Protein AF-A0A932JU51-F1 (afdb_monomer)

Mean predicted aligned error: 14.64 Å

Sequence (358 aa):
MIGSLALSVLLAAAQAQAPSRVPALRYRGTVSAMTGFAPVMAPVGASAQAATLPAALPILSISEVPRPGESAVPAKAIPVEQTVTIAPDAAASPAANPLDRTASLLSGYQQVREGTAQPLPEAAGRYRYLMARGFLWEDLPGYMQPYLVRLRELGLDVELVDTDPAGTVETNGAALAAAIAASPKPVILIGHSKGALDFLGALRDNPGLQEKVAALLALQSPYYGTPVSDHILWRAPLEEWQRRYARLFNQAYQSAPLFLRRPLEQISRRERAEAPLTPPALRPGLRVFSVVTSRPPHASDGVVSPEQGVIPGAFYAALDGMDHVDTILGRRVAGAAGRDPASAGDFAESLVRWILRE

Solvent-accessible surface area (backbone atoms only — not comparable to full-atom values): 21218 Å² total; per-residue (Å²): 143,69,75,69,58,66,57,48,57,54,47,53,67,61,68,73,66,73,88,73,94,61,90,73,79,82,78,85,79,86,84,80,88,84,85,86,85,83,90,84,88,87,88,90,81,90,86,86,82,90,79,88,81,84,79,86,79,87,82,81,81,83,77,83,82,82,77,94,78,91,84,93,74,88,80,79,86,73,89,87,80,77,85,78,76,76,73,76,76,80,76,72,74,83,62,50,76,58,41,83,40,34,69,61,42,52,53,42,32,50,26,45,74,71,70,67,50,74,80,78,62,78,70,61,65,60,33,32,37,42,30,30,63,29,70,56,39,82,77,42,87,55,63,46,42,36,34,57,52,42,43,45,75,73,68,37,52,70,45,75,57,82,60,59,38,62,43,36,45,66,64,30,4,52,47,51,40,51,52,61,68,68,43,94,43,42,28,35,38,42,9,32,26,51,15,26,52,16,49,48,39,20,39,54,79,35,60,79,57,49,80,42,40,65,32,40,35,24,37,50,13,38,68,42,12,14,67,57,35,43,42,42,75,70,76,35,58,53,61,57,49,48,52,54,48,33,72,73,64,76,52,79,87,84,68,51,58,80,56,45,46,60,36,36,44,70,34,7,32,72,52,28,67,73,38,74,83,60,69,61,87,67,62,89,86,58,46,40,36,16,34,23,31,19,24,83,96,43,80,19,16,78,57,30,34,45,88,22,16,59,52,71,55,14,43,29,29,71,43,77,74,30,47,79,49,41,67,36,52,23,55,77,78,82,90,66,98,68,90,37,46,61,55,11,14,37,42,43,52,22,50,53,55,41,69,75,68,112

Nearest PDB structures (foldseek):
  5d8m-assembly1_A  TM=7.829E-01  e=3.832E-12  uncultured organism
  7v6d-assembly2_B  TM=4.964E-01  e=8.132E-06  Lasiodiplodia theobromae
  6fw5-assembly2_B  TM=5.273E-01  e=8.858E-05  Mycobacterium tuberculosis CDC1551
  3bdv-assembly2_B  TM=5.941E-01  e=3.941E-04  Pectobacterium atrosepticum SCRI1043
  6fvj-assembly8_H  TM=5.690E-01  e=8.564E-04  Mycobacterium tuberculosis

Radius of gyration: 24.17 Å; Cα contacts (8 Å, |Δi|>4): 538; chains: 1; bounding box: 68×58×71 Å

pLDDT: mean 71.09, std 27.66, range [22.27, 98.81]

Secondary structure (DSSP, 8-state):
--TTHHHHHHHHHHHTPPPP-S-----------------------------PPP----------PPPS------------------------------EE-HHHHHHHHHHHHTT-PPPPPGGGGGSEEEEE--TTGGGSTTTTHHHHHHHHHTT-EEEE----TT--HHHHHHHHHHHHHH-SS-EEEEEETHHHHHHHHHHHH-GGGGGGEEEEEEES--TT-BHHHHHHHHTS-HHHHHHHHHHHHT----S-HHHHHHHHHHTBHHHHHHS-SSPS-PPTT-EEEEEEEEBTTBSSSSS--HHHHPPTT-EEEEEES--TTHHHH---SSSS----HHHHHHHHHHHHHHHHH-

Foldseek 3Di:
DPLPVVLVVLVVLQVVDDDDPDPDPPDDDDDDDDDDDDDDDDDDDDDDDDDDDDDDDDDPDDDDDDDDDDDDDDDDDDDPDDPPPPPPDPDDDDQDAAAECQVVLVVLLVCLVVVNDDQFPPVQQQAAEEEEEAAQQVLPPCFLVLQVVLCVVSVHRYDDFDADNLDALQRRLVSVLVVLVPDPGQYEYEYAACRLSSVLSVCLVPVVSLVSHQEYEYEQYQQLAWSVLVCCQPPNPVVRVVVVVCVVSVDDPPPDSVSNNNNSCNRHNVNSVVPPLARRPRPPNHAYEWEAEQEPPGCHLSTHHPVRTDHRHHHYHYYYRHHSRCLRQQDDSPDGDRDDSVSNSSSSVSVSSSSVPD

Structure (mmCIF, N/CA/C/O backbone):
data_AF-A0A932JU51-F1
#
_entry.id   AF-A0A932JU51-F1
#
loop_
_atom_site.group_PDB
_atom_site.id
_atom_site.type_symbol
_atom_site.label_atom_id
_atom_site.label_alt_id
_atom_site.label_comp_id
_atom_site.label_asym_id
_atom_site.label_entity_id
_atom_site.label_seq_id
_atom_site.pdbx_PDB_ins_code
_atom_site.Cartn_x
_atom_site.Cartn_y
_atom_site.Cartn_z
_atom_site.occupancy
_atom_site.B_iso_or_equiv
_atom_site.auth_seq_id
_atom_site.auth_comp_id
_atom_site.auth_asym_id
_atom_site.auth_atom_id
_atom_site.pdbx_PDB_model_num
ATOM 1 N N . MET A 1 1 ? 28.458 15.883 -4.042 1.00 31.73 1 MET A N 1
ATOM 2 C CA . MET A 1 1 ? 28.123 16.294 -5.427 1.00 31.73 1 MET A CA 1
ATOM 3 C C . MET A 1 1 ? 27.747 15.091 -6.323 1.00 31.73 1 MET A C 1
ATOM 5 O O . MET A 1 1 ? 28.084 15.071 -7.492 1.00 31.73 1 MET A O 1
ATOM 9 N N . ILE A 1 2 ? 27.026 14.084 -5.799 1.00 30.20 2 ILE A N 1
ATOM 10 C CA . ILE A 1 2 ? 26.715 12.820 -6.518 1.00 30.20 2 ILE A CA 1
ATOM 11 C C . ILE A 1 2 ? 25.188 12.595 -6.656 1.00 30.20 2 ILE A C 1
ATOM 13 O O . ILE A 1 2 ? 24.735 11.872 -7.535 1.00 30.20 2 ILE A O 1
ATOM 17 N N . GLY A 1 3 ? 24.362 13.314 -5.882 1.00 23.28 3 GLY A N 1
ATOM 18 C CA . GLY A 1 3 ? 22.897 13.168 -5.877 1.00 23.28 3 GLY A CA 1
ATOM 19 C C . GLY A 1 3 ? 22.136 13.785 -7.060 1.00 23.28 3 GLY A C 1
ATOM 20 O O . GLY A 1 3 ? 20.920 13.659 -7.106 1.00 23.28 3 GLY A O 1
ATOM 21 N N . SER A 1 4 ? 22.809 14.447 -8.009 1.00 28.27 4 SER A N 1
ATOM 22 C CA . SER A 1 4 ? 22.136 15.157 -9.114 1.00 28.27 4 SER A CA 1
ATOM 23 C C . SER A 1 4 ? 21.975 14.319 -10.391 1.00 28.27 4 SER A C 1
ATOM 25 O O . SER A 1 4 ? 21.082 14.594 -11.189 1.00 28.27 4 SER A O 1
ATOM 27 N N . LEU A 1 5 ? 22.804 13.288 -10.602 1.00 30.88 5 LEU A N 1
ATOM 28 C CA . LEU A 1 5 ? 22.759 12.480 -11.830 1.00 30.88 5 LEU A CA 1
ATOM 29 C C . LEU A 1 5 ? 21.726 11.341 -11.777 1.00 30.88 5 LEU A C 1
ATOM 31 O O . LEU A 1 5 ? 21.104 11.046 -12.792 1.00 30.88 5 LEU A O 1
ATOM 35 N N . ALA A 1 6 ? 21.502 10.731 -10.608 1.00 35.44 6 ALA A N 1
ATOM 36 C CA . ALA A 1 6 ? 20.583 9.595 -10.455 1.00 35.44 6 ALA A CA 1
ATOM 37 C C . ALA A 1 6 ? 19.115 9.986 -10.699 1.00 35.44 6 ALA A C 1
ATOM 39 O O . ALA A 1 6 ? 18.381 9.290 -11.398 1.00 35.44 6 ALA A O 1
ATOM 40 N N . LEU A 1 7 ? 18.723 11.162 -10.202 1.00 34.78 7 LEU A N 1
ATOM 41 C CA . LEU A 1 7 ? 17.404 11.747 -10.430 1.00 34.78 7 LEU A CA 1
ATOM 42 C C . LEU A 1 7 ? 17.221 12.161 -11.903 1.00 34.78 7 LEU A C 1
ATOM 44 O O . LEU A 1 7 ? 16.138 12.018 -12.456 1.00 34.78 7 LEU A O 1
ATOM 48 N N . SER A 1 8 ? 18.299 12.576 -12.576 1.00 32.59 8 SER A N 1
ATOM 49 C CA . SER A 1 8 ? 18.262 12.994 -13.984 1.00 32.59 8 SER A CA 1
ATOM 50 C C . SER A 1 8 ? 17.987 11.837 -14.952 1.00 32.59 8 SER A C 1
ATOM 52 O O . SER A 1 8 ? 17.342 12.050 -15.970 1.00 32.59 8 SER A O 1
ATOM 54 N N . VAL A 1 9 ? 18.425 10.610 -14.646 1.00 37.34 9 VAL A N 1
ATOM 55 C CA . VAL A 1 9 ? 18.171 9.434 -15.505 1.00 37.34 9 VAL A CA 1
ATOM 56 C C . VAL A 1 9 ? 16.728 8.935 -15.366 1.00 37.34 9 VAL A C 1
ATOM 58 O O . VAL A 1 9 ? 16.099 8.614 -16.373 1.00 37.34 9 VAL A O 1
ATOM 61 N N . LEU A 1 10 ? 16.175 8.939 -14.147 1.00 37.12 10 LEU A N 1
ATOM 62 C CA . LEU A 1 10 ? 14.756 8.644 -13.904 1.00 37.12 10 LEU A CA 1
ATOM 63 C C . LEU A 1 10 ? 13.842 9.731 -14.503 1.00 37.12 10 LEU A C 1
ATOM 65 O O . LEU A 1 10 ? 12.864 9.399 -15.172 1.00 37.12 10 LEU A O 1
ATOM 69 N N . LEU A 1 11 ? 14.204 11.017 -14.377 1.00 36.88 11 LEU A N 1
ATOM 70 C CA . LEU A 1 11 ? 13.477 12.105 -15.046 1.00 36.88 11 LEU A CA 1
ATOM 71 C C . LEU A 1 11 ? 13.606 12.063 -16.574 1.00 36.88 11 LEU A C 1
ATOM 73 O O . LEU A 1 11 ? 12.631 12.356 -17.254 1.00 36.88 11 LEU A O 1
ATOM 77 N N . ALA A 1 12 ? 14.758 11.687 -17.138 1.00 35.62 12 ALA A N 1
ATOM 78 C CA . ALA A 1 12 ? 14.931 11.614 -18.592 1.00 35.62 12 ALA A CA 1
ATOM 79 C C . ALA A 1 12 ? 14.059 10.516 -19.229 1.00 35.62 12 ALA A C 1
ATOM 81 O O . ALA A 1 12 ? 13.524 10.708 -20.321 1.00 35.62 12 ALA A O 1
ATOM 82 N N . ALA A 1 13 ? 13.855 9.391 -18.533 1.00 40.75 13 ALA A N 1
ATOM 83 C CA . ALA A 1 13 ? 12.906 8.360 -18.957 1.00 40.75 13 ALA A CA 1
ATOM 84 C C . ALA A 1 13 ? 11.443 8.841 -18.858 1.00 40.75 13 ALA A C 1
ATOM 86 O O . ALA A 1 13 ? 10.629 8.496 -19.716 1.00 40.75 13 ALA A O 1
ATOM 87 N N . ALA A 1 14 ? 11.122 9.685 -17.869 1.00 39.12 14 ALA A N 1
ATOM 88 C CA . ALA A 1 14 ? 9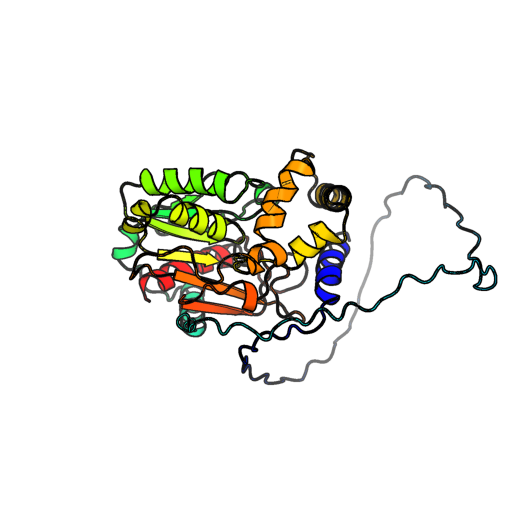.803 10.301 -17.710 1.00 39.12 14 ALA A CA 1
ATOM 89 C C . ALA A 1 14 ? 9.531 11.458 -18.701 1.00 39.12 14 ALA A C 1
ATOM 91 O O . ALA A 1 14 ? 8.389 11.661 -19.104 1.00 39.12 14 ALA A O 1
ATOM 92 N N . GLN A 1 15 ? 10.562 12.191 -19.139 1.00 38.38 15 GLN A N 1
ATOM 93 C CA . GLN A 1 15 ? 10.456 13.345 -20.050 1.00 38.38 15 GLN A CA 1
ATOM 94 C C . GLN A 1 15 ? 10.190 12.976 -21.516 1.00 38.38 15 GLN A C 1
ATOM 96 O O . GLN A 1 15 ? 9.730 13.819 -22.280 1.00 38.38 15 GLN A O 1
ATOM 101 N N . ALA A 1 16 ? 10.427 11.729 -21.928 1.00 37.66 16 ALA A N 1
ATOM 102 C CA . ALA A 1 16 ? 10.228 11.283 -23.311 1.00 37.66 16 ALA A CA 1
ATOM 103 C C . ALA A 1 16 ? 8.760 10.938 -23.670 1.00 37.66 16 ALA A C 1
ATOM 105 O O . ALA A 1 16 ? 8.516 10.264 -24.673 1.00 37.66 16 ALA A O 1
ATOM 106 N N . GLN A 1 17 ? 7.782 11.346 -22.853 1.00 45.47 17 GLN A N 1
ATOM 107 C CA . GLN A 1 17 ? 6.371 10.980 -23.012 1.00 45.47 17 GLN A CA 1
ATOM 108 C C . GLN A 1 17 ? 5.641 11.857 -24.046 1.00 45.47 17 GLN A C 1
ATOM 110 O O . GLN A 1 17 ? 5.614 13.081 -23.942 1.00 45.47 17 GLN A O 1
ATOM 115 N N . ALA A 1 18 ? 4.986 11.213 -25.016 1.00 34.06 18 ALA A N 1
ATOM 116 C CA . ALA A 1 18 ? 3.916 11.812 -25.813 1.00 34.06 18 ALA A CA 1
ATOM 117 C C . ALA A 1 18 ? 2.578 11.708 -25.047 1.00 34.06 18 ALA A C 1
ATOM 119 O O . ALA A 1 18 ? 2.391 10.747 -24.296 1.00 34.06 18 ALA A O 1
ATOM 120 N N . PRO A 1 19 ? 1.630 12.648 -25.223 1.00 31.53 19 PRO A N 1
ATOM 121 C CA . PRO A 1 19 ? 0.362 12.630 -24.495 1.00 31.53 19 PRO A CA 1
ATOM 122 C C . PRO A 1 19 ? -0.466 11.376 -24.824 1.00 31.53 19 PRO A C 1
ATOM 124 O O . PRO A 1 19 ? -0.735 11.081 -25.990 1.00 31.53 19 PRO A O 1
ATOM 127 N N . SER A 1 20 ? -0.897 10.643 -23.792 1.00 36.38 20 SER A N 1
ATOM 128 C CA . SER A 1 20 ? -1.783 9.481 -23.932 1.00 36.38 20 SER A CA 1
ATOM 129 C C . SER A 1 20 ? -3.231 9.905 -24.194 1.00 36.38 20 SER A C 1
ATOM 131 O O . SER A 1 20 ? -3.751 10.778 -23.502 1.00 36.38 20 SER A O 1
ATOM 133 N N . ARG A 1 21 ? -3.914 9.238 -25.133 1.00 28.09 21 ARG A N 1
ATOM 134 C CA . ARG A 1 21 ? -5.347 9.420 -25.449 1.00 28.09 21 ARG A CA 1
ATOM 135 C C . ARG A 1 21 ? -6.273 8.619 -24.518 1.00 28.09 21 ARG A C 1
ATOM 137 O O . ARG A 1 21 ? -7.193 7.960 -24.980 1.00 28.09 21 ARG A O 1
ATOM 144 N N . VAL A 1 22 ? -6.026 8.664 -23.213 1.00 31.72 22 VAL A N 1
ATOM 145 C CA . VAL A 1 22 ? -6.985 8.183 -22.201 1.00 31.72 22 VAL A CA 1
ATOM 146 C C . VAL A 1 22 ? -7.896 9.366 -21.853 1.00 31.72 22 VAL A C 1
ATOM 148 O O . VAL A 1 22 ? -7.388 10.492 -21.815 1.00 31.72 22 VAL A O 1
ATOM 151 N N . PRO A 1 23 ? -9.214 9.193 -21.631 1.00 28.36 23 PRO A N 1
ATOM 152 C CA . PRO A 1 23 ? -10.067 10.295 -21.199 1.00 28.36 23 PRO A CA 1
ATOM 153 C C . PRO A 1 23 ? -9.484 10.941 -19.940 1.00 28.36 23 PRO A C 1
ATOM 155 O O . PRO A 1 23 ? -9.400 10.327 -18.880 1.00 28.36 23 PRO A O 1
ATOM 158 N N . ALA A 1 24 ? -9.035 12.185 -20.092 1.00 30.02 24 ALA A N 1
ATOM 159 C CA . ALA A 1 24 ? -8.435 12.955 -19.021 1.00 30.02 24 ALA A CA 1
ATOM 160 C C . ALA A 1 24 ? -9.451 13.136 -17.886 1.00 30.02 24 ALA A C 1
ATOM 162 O O . ALA A 1 24 ? -10.503 13.754 -18.085 1.00 30.02 24 ALA A O 1
ATOM 163 N N . LEU A 1 25 ? -9.110 12.669 -16.683 1.00 35.72 25 LEU A N 1
ATOM 164 C CA . LEU A 1 25 ? -9.677 13.238 -15.466 1.00 35.72 25 LEU A CA 1
ATOM 165 C C . LEU A 1 25 ? -9.296 14.723 -15.473 1.00 35.72 25 LEU A C 1
ATOM 167 O O . LEU A 1 25 ? -8.130 15.088 -15.334 1.00 35.72 25 LEU A O 1
ATOM 171 N N . ARG A 1 26 ? -10.275 15.594 -15.739 1.00 28.44 26 ARG A N 1
ATOM 172 C CA . ARG A 1 26 ? -10.060 17.044 -15.764 1.00 28.44 26 ARG A CA 1
ATOM 173 C C . ARG A 1 26 ? -9.777 17.530 -14.346 1.00 28.44 26 ARG A C 1
ATOM 175 O O . ARG A 1 26 ? -10.693 17.868 -13.602 1.00 28.44 26 ARG A O 1
ATOM 182 N N . TYR A 1 27 ? -8.498 17.595 -14.007 1.00 30.91 27 TYR A N 1
ATOM 183 C CA . TYR A 1 27 ? -7.992 18.244 -12.808 1.00 30.91 27 TYR A CA 1
ATOM 184 C C . TYR A 1 27 ? -8.251 19.760 -12.901 1.00 30.91 27 TYR A C 1
ATOM 186 O O . TYR A 1 27 ? -7.751 20.435 -13.803 1.00 30.91 27 TYR A O 1
ATOM 194 N N . ARG A 1 28 ? -9.075 20.309 -11.999 1.00 27.61 28 ARG A N 1
ATOM 195 C CA . ARG A 1 28 ? -9.272 21.761 -11.830 1.00 27.61 28 ARG A CA 1
ATOM 196 C C . ARG A 1 28 ? -8.534 22.221 -10.572 1.00 27.61 28 ARG A C 1
ATOM 198 O O . ARG A 1 28 ? -9.144 22.373 -9.521 1.00 27.61 28 ARG A O 1
ATOM 205 N N . GLY A 1 29 ? -7.232 22.461 -10.695 1.00 26.56 29 GLY A N 1
ATOM 206 C CA . GLY A 1 29 ? -6.461 23.213 -9.705 1.00 26.56 29 GLY A CA 1
ATOM 207 C C . GLY A 1 29 ? -6.363 24.682 -10.119 1.00 26.56 29 GLY A C 1
ATOM 208 O O . GLY A 1 29 ? -5.835 24.994 -11.184 1.00 26.56 29 GLY A O 1
ATOM 209 N N . THR A 1 30 ? -6.888 25.597 -9.306 1.00 24.83 30 THR A N 1
ATOM 210 C CA . THR A 1 30 ? -6.671 27.043 -9.459 1.00 24.83 30 THR A CA 1
ATOM 211 C C . THR A 1 30 ? -5.295 27.415 -8.913 1.00 24.83 30 THR A C 1
ATOM 213 O O . THR A 1 30 ? -5.068 27.329 -7.708 1.00 24.83 30 THR A O 1
ATOM 216 N N . VAL A 1 31 ? -4.384 27.853 -9.782 1.00 24.70 31 VAL A N 1
ATOM 217 C CA . VAL A 1 31 ? -3.094 28.430 -9.377 1.00 24.70 31 VAL A CA 1
ATOM 218 C C . VAL A 1 31 ? -3.297 29.922 -9.123 1.00 24.70 31 VAL A C 1
ATOM 220 O O . VAL A 1 31 ? -3.570 30.677 -10.053 1.00 24.70 31 VAL A O 1
ATOM 223 N N . SER A 1 32 ? -3.166 30.348 -7.867 1.00 25.12 32 SER A N 1
ATOM 224 C CA . SER A 1 32 ? -3.077 31.766 -7.512 1.00 25.12 32 SER A CA 1
ATOM 225 C C . SER A 1 32 ? -1.599 32.153 -7.452 1.00 25.12 32 SER A C 1
ATOM 227 O O . SER A 1 32 ? -0.843 31.615 -6.643 1.00 25.12 32 SER A O 1
ATOM 229 N N . ALA A 1 33 ? -1.164 33.035 -8.351 1.00 23.84 33 ALA A N 1
ATOM 230 C CA . ALA A 1 33 ? 0.206 33.527 -8.394 1.00 23.84 33 ALA A CA 1
ATOM 231 C C . ALA A 1 33 ? 0.413 34.601 -7.314 1.00 23.84 33 ALA A C 1
ATOM 233 O O . ALA A 1 33 ? -0.192 35.668 -7.387 1.00 23.84 33 ALA A O 1
ATOM 234 N N . MET A 1 34 ? 1.295 34.354 -6.341 1.00 24.05 34 MET A N 1
ATOM 235 C CA . MET A 1 34 ? 1.889 35.428 -5.539 1.00 24.05 34 MET A CA 1
ATOM 236 C C . MET A 1 34 ? 3.306 35.701 -6.034 1.00 24.05 34 MET A C 1
ATOM 238 O O . MET A 1 34 ? 4.215 34.883 -5.911 1.00 24.05 34 MET A O 1
ATOM 242 N N . THR A 1 35 ? 3.462 36.878 -6.626 1.00 25.25 35 THR A N 1
ATOM 243 C CA . THR A 1 35 ? 4.726 37.493 -7.016 1.00 25.25 35 THR A CA 1
ATOM 244 C C . THR A 1 35 ? 5.399 38.161 -5.823 1.00 25.25 35 THR A C 1
ATOM 246 O O . THR A 1 35 ? 4.748 38.899 -5.086 1.00 25.25 35 THR A O 1
ATOM 249 N N . GLY A 1 36 ? 6.721 38.016 -5.738 1.00 23.28 36 GLY A N 1
ATOM 250 C CA . GLY A 1 36 ? 7.597 38.973 -5.065 1.00 23.28 36 GLY A CA 1
ATOM 251 C C . GLY A 1 36 ? 8.497 38.341 -4.016 1.00 23.28 36 GLY A C 1
ATOM 252 O O . GLY A 1 36 ? 8.016 37.977 -2.960 1.00 23.28 36 GLY A O 1
ATOM 253 N N . PHE A 1 37 ? 9.799 38.256 -4.302 1.00 25.06 37 PHE A N 1
ATOM 254 C CA . PHE A 1 37 ? 10.863 38.707 -3.396 1.00 25.06 37 PHE A CA 1
ATOM 255 C C . PHE A 1 37 ? 12.192 38.785 -4.167 1.00 25.06 37 PHE A C 1
ATOM 257 O O . PHE A 1 37 ? 12.579 37.857 -4.875 1.00 25.06 37 PHE A O 1
ATOM 264 N N . ALA A 1 38 ? 12.845 39.943 -4.062 1.00 25.00 38 ALA A N 1
ATOM 265 C CA . ALA A 1 38 ? 14.133 40.279 -4.664 1.00 25.00 38 ALA A CA 1
ATOM 266 C C . ALA A 1 38 ? 15.314 39.746 -3.818 1.00 25.00 38 ALA A C 1
ATOM 268 O O . ALA A 1 38 ? 15.136 39.505 -2.621 1.00 25.00 38 ALA A O 1
ATOM 269 N N . PRO A 1 39 ? 16.521 39.580 -4.396 1.00 26.58 39 PRO A N 1
ATOM 270 C CA . PRO A 1 39 ? 17.677 39.045 -3.684 1.00 26.58 39 PRO A CA 1
ATOM 271 C C . PRO A 1 39 ? 18.435 40.142 -2.923 1.00 26.58 39 PRO A C 1
ATOM 273 O O . PRO A 1 39 ? 18.645 41.239 -3.437 1.00 26.58 39 PRO A O 1
ATOM 276 N N . VAL A 1 40 ? 18.920 39.815 -1.723 1.00 24.92 40 VAL A N 1
ATOM 277 C CA . VAL A 1 40 ? 19.921 40.614 -1.002 1.00 24.92 40 VAL A CA 1
ATOM 278 C C . VAL A 1 40 ? 21.226 39.824 -0.974 1.00 24.92 40 VAL A C 1
ATOM 280 O O . VAL A 1 40 ? 21.295 38.742 -0.395 1.00 24.92 40 VAL A O 1
ATOM 283 N N . MET A 1 41 ? 22.258 40.369 -1.619 1.00 25.39 41 MET A N 1
ATOM 284 C CA . MET A 1 41 ? 23.653 39.983 -1.416 1.00 25.39 41 MET A CA 1
ATOM 285 C C . MET A 1 41 ? 24.271 40.836 -0.308 1.00 25.39 41 MET A C 1
ATOM 287 O O . MET A 1 41 ? 24.074 42.048 -0.306 1.00 25.39 41 MET A O 1
ATOM 291 N N . ALA A 1 42 ? 25.108 40.227 0.536 1.00 26.14 42 ALA A N 1
ATOM 292 C CA . ALA A 1 42 ? 26.316 40.849 1.087 1.00 26.14 42 ALA A CA 1
ATOM 293 C C . ALA A 1 42 ? 27.260 39.779 1.694 1.00 26.14 42 ALA A C 1
ATOM 295 O O . ALA A 1 42 ? 26.792 38.684 2.004 1.00 26.14 42 ALA A O 1
ATOM 296 N N . PRO A 1 43 ? 28.577 40.060 1.811 1.00 35.72 43 PRO A N 1
ATOM 297 C CA . PRO A 1 43 ? 29.652 39.059 1.768 1.00 35.72 43 PRO A CA 1
ATOM 298 C C . PRO A 1 43 ? 30.423 38.915 3.105 1.00 35.72 43 PRO A C 1
ATOM 300 O O . PRO A 1 43 ? 29.934 39.346 4.144 1.00 35.72 43 PRO A O 1
ATOM 303 N N . VAL A 1 44 ? 31.663 38.389 3.015 1.00 28.36 44 VAL A N 1
ATOM 304 C CA . VAL A 1 44 ? 32.747 38.226 4.027 1.00 28.36 44 VAL A CA 1
ATOM 305 C C . VAL A 1 44 ? 32.806 36.804 4.622 1.00 28.36 44 VAL A C 1
ATOM 307 O O . VAL A 1 44 ? 31.795 36.285 5.064 1.00 28.36 44 VAL A O 1
ATOM 310 N N . GLY A 1 45 ? 33.925 36.070 4.688 1.00 25.12 45 GLY A N 1
ATOM 311 C CA . GLY A 1 45 ? 35.327 36.292 4.313 1.00 25.12 45 GLY A CA 1
ATOM 312 C C . GLY A 1 45 ? 36.243 35.375 5.155 1.00 25.12 45 GLY A C 1
ATOM 313 O O . GLY A 1 45 ? 36.027 35.291 6.355 1.00 25.12 45 GLY A O 1
ATOM 314 N N . ALA A 1 46 ? 37.258 34.760 4.512 1.00 27.44 46 ALA A N 1
ATOM 315 C CA . ALA A 1 46 ? 38.457 34.079 5.067 1.00 27.44 46 ALA A CA 1
ATOM 316 C C . ALA A 1 46 ? 38.237 32.868 6.013 1.00 27.44 46 ALA A C 1
ATOM 318 O O . ALA A 1 46 ? 37.253 32.786 6.724 1.00 27.44 46 ALA A O 1
ATOM 319 N N . SER A 1 47 ? 39.109 31.875 6.183 1.00 25.55 47 SER A N 1
ATOM 320 C CA . SER A 1 47 ? 40.277 31.289 5.509 1.00 25.55 47 SER A CA 1
ATOM 321 C C . SER A 1 47 ? 40.591 30.026 6.331 1.00 25.55 47 SER A C 1
ATOM 323 O O . SER A 1 47 ? 40.519 30.126 7.553 1.00 25.55 47 SER A O 1
ATOM 325 N N . ALA A 1 48 ? 40.988 28.901 5.727 1.00 26.88 48 ALA A N 1
ATOM 326 C CA . ALA A 1 48 ? 42.149 28.111 6.171 1.00 26.88 48 ALA A CA 1
ATOM 327 C C . ALA A 1 48 ? 42.230 26.723 5.510 1.00 26.88 48 ALA A C 1
ATOM 329 O O . ALA A 1 48 ? 41.312 25.915 5.580 1.00 26.88 48 ALA A O 1
ATOM 330 N N . GLN A 1 49 ? 43.441 26.488 5.004 1.00 27.59 49 GLN A N 1
ATOM 331 C CA . GLN A 1 49 ? 44.210 25.245 4.972 1.00 27.59 49 GLN A CA 1
ATOM 332 C C . GLN A 1 49 ? 43.876 24.179 3.923 1.00 27.59 49 GLN A C 1
ATOM 334 O O . GLN A 1 49 ? 42.932 23.400 3.993 1.00 27.59 49 GLN A O 1
ATOM 339 N N . ALA A 1 50 ? 44.797 24.164 2.959 1.00 27.95 50 ALA A N 1
ATOM 340 C CA . ALA A 1 50 ? 45.030 23.162 1.949 1.00 27.95 50 ALA A CA 1
ATOM 341 C C . ALA A 1 50 ? 45.394 21.805 2.565 1.00 27.95 50 ALA A C 1
ATOM 343 O O . ALA A 1 50 ? 46.289 21.715 3.405 1.00 27.95 50 ALA A O 1
ATOM 344 N N . ALA A 1 51 ? 44.758 20.754 2.053 1.00 29.83 51 ALA A N 1
ATOM 345 C CA . ALA A 1 51 ? 45.26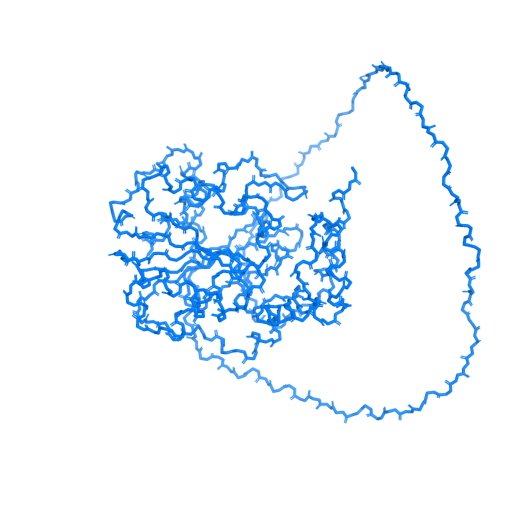7 19.395 2.111 1.00 29.83 51 ALA A CA 1
ATOM 346 C C . ALA A 1 51 ? 45.604 18.951 0.681 1.00 29.83 51 ALA A C 1
ATOM 348 O O . ALA A 1 51 ? 44.812 19.088 -0.252 1.00 29.83 51 ALA A O 1
ATOM 349 N N . THR A 1 52 ? 46.836 18.493 0.537 1.00 28.42 52 THR A N 1
ATOM 350 C CA . THR A 1 52 ? 47.531 18.034 -0.661 1.00 28.42 52 THR A CA 1
ATOM 351 C C . THR A 1 52 ? 46.830 16.844 -1.329 1.00 28.42 52 THR A C 1
ATOM 353 O O . THR A 1 52 ? 46.544 15.836 -0.691 1.00 28.42 52 THR A O 1
ATOM 356 N N . LEU A 1 53 ? 46.594 16.952 -2.641 1.00 28.05 53 LEU A N 1
ATOM 357 C CA . LEU A 1 53 ? 46.157 15.861 -3.522 1.00 28.05 53 LEU A CA 1
ATOM 358 C C . LEU A 1 53 ? 47.374 15.074 -4.036 1.00 28.05 53 LEU A C 1
ATOM 360 O O . LEU A 1 53 ? 48.349 15.709 -4.449 1.00 28.05 53 LEU A O 1
ATOM 364 N N . PRO A 1 54 ? 47.330 13.732 -4.122 1.00 29.95 54 PRO A N 1
ATOM 365 C CA . PRO A 1 54 ? 48.281 12.992 -4.934 1.00 29.95 54 PRO A CA 1
ATOM 366 C C . PRO A 1 54 ? 47.805 12.883 -6.395 1.00 29.95 54 PRO A C 1
ATOM 368 O O . PRO A 1 54 ? 46.673 12.507 -6.683 1.00 29.95 54 PRO A O 1
ATOM 371 N N . ALA A 1 55 ? 48.726 13.256 -7.284 1.00 28.80 55 ALA A N 1
ATOM 372 C CA . ALA A 1 55 ? 49.001 12.769 -8.638 1.00 28.80 55 ALA A CA 1
ATOM 373 C C . ALA A 1 55 ? 47.862 12.190 -9.516 1.00 28.80 55 ALA A C 1
ATOM 375 O O . ALA A 1 55 ? 47.408 11.065 -9.342 1.00 28.80 55 ALA A O 1
ATOM 376 N N . ALA A 1 56 ? 47.541 12.971 -10.555 1.00 27.34 56 ALA A N 1
ATOM 377 C CA . ALA A 1 56 ? 47.359 12.599 -11.965 1.00 27.34 56 ALA A CA 1
ATOM 378 C C . ALA A 1 56 ? 46.807 11.197 -12.317 1.00 27.34 56 ALA A C 1
ATOM 380 O O . ALA A 1 56 ? 47.525 10.200 -12.310 1.00 27.34 56 ALA A O 1
ATOM 381 N N . LEU A 1 57 ? 45.565 11.177 -12.813 1.00 28.47 57 LEU A N 1
ATOM 382 C CA . LEU A 1 57 ? 45.059 10.144 -13.724 1.00 28.47 57 LEU A CA 1
ATOM 383 C C . LEU A 1 57 ? 45.214 10.623 -15.182 1.00 28.47 57 LEU A C 1
ATOM 385 O O . LEU A 1 57 ? 45.105 11.826 -15.436 1.00 28.47 57 LEU A O 1
ATOM 389 N N . PRO A 1 58 ? 45.476 9.720 -16.143 1.00 28.38 58 PRO A N 1
ATOM 390 C CA . PRO A 1 58 ? 45.796 10.092 -17.514 1.00 28.38 58 PRO A CA 1
ATOM 391 C C . PRO A 1 58 ? 44.578 10.674 -18.240 1.00 28.38 58 PRO A C 1
ATOM 393 O O . PRO A 1 58 ? 43.484 10.110 -18.230 1.00 28.38 58 PRO A O 1
ATOM 396 N N . ILE A 1 59 ? 44.804 11.805 -18.905 1.00 26.80 59 ILE A N 1
ATOM 397 C CA . ILE A 1 59 ? 43.882 12.419 -19.858 1.00 26.80 59 ILE A CA 1
ATOM 398 C C . ILE A 1 59 ? 43.838 11.511 -21.091 1.00 26.80 59 ILE A C 1
ATOM 400 O O . ILE A 1 59 ? 44.803 11.440 -21.851 1.00 26.80 59 ILE A O 1
ATOM 404 N N . LEU A 1 60 ? 42.722 10.809 -21.301 1.00 24.23 60 LEU A N 1
ATOM 405 C CA . LEU A 1 60 ? 42.422 10.201 -22.595 1.00 24.23 60 LEU A CA 1
ATOM 406 C C . LEU A 1 60 ? 42.061 11.324 -23.571 1.00 24.23 60 LEU A C 1
ATOM 408 O O . LEU A 1 60 ? 40.966 11.883 -23.532 1.00 24.23 60 LEU A O 1
ATOM 412 N N . SER A 1 61 ? 43.027 11.664 -24.420 1.00 25.47 61 SER A N 1
ATOM 413 C CA . SER A 1 61 ? 42.843 12.504 -25.598 1.00 25.47 61 SER A CA 1
ATOM 414 C C . SER A 1 61 ? 41.929 11.780 -26.583 1.00 25.47 61 SER A C 1
ATOM 416 O O . SER A 1 61 ? 42.345 10.817 -27.220 1.00 25.47 61 SER A O 1
ATOM 418 N N . ILE A 1 62 ? 40.689 12.244 -26.717 1.00 28.16 62 ILE A N 1
ATOM 419 C CA . ILE A 1 62 ? 39.806 11.840 -27.811 1.00 28.16 62 ILE A CA 1
ATOM 420 C C . ILE A 1 62 ? 39.942 12.913 -28.891 1.00 28.16 62 ILE A C 1
ATOM 422 O O . ILE A 1 62 ? 39.235 13.920 -28.883 1.00 28.16 62 ILE A O 1
ATOM 426 N N . SER A 1 63 ? 40.920 12.726 -29.775 1.00 28.61 63 SER A N 1
ATOM 427 C CA . SER A 1 63 ? 40.943 13.418 -31.061 1.00 28.61 63 SER A CA 1
ATOM 428 C C . SER A 1 63 ? 40.042 12.669 -32.042 1.00 28.61 63 SER A C 1
ATOM 430 O O . SER A 1 63 ? 39.982 11.445 -32.013 1.00 28.61 63 SER A O 1
ATOM 432 N N . GLU A 1 64 ? 39.418 13.448 -32.927 1.00 29.14 64 GLU A N 1
ATOM 433 C CA . GLU A 1 64 ? 38.703 13.058 -34.154 1.00 29.14 64 GLU A CA 1
ATOM 434 C C . GLU A 1 64 ? 37.192 12.799 -34.041 1.00 29.14 64 GLU A C 1
ATOM 436 O O . GLU A 1 64 ? 36.689 11.690 -33.897 1.00 29.14 64 GLU A O 1
ATOM 441 N N . VAL A 1 65 ? 36.454 13.899 -34.218 1.00 33.47 65 VAL A N 1
ATOM 442 C CA . VAL A 1 65 ? 35.076 13.929 -34.719 1.00 33.47 65 VAL A CA 1
ATOM 443 C C . VAL A 1 65 ? 35.128 13.865 -36.254 1.00 33.47 65 VAL A C 1
ATOM 445 O O . VAL A 1 65 ? 35.676 14.795 -36.856 1.00 33.47 65 VAL A O 1
ATOM 448 N N . PRO A 1 66 ? 34.537 12.861 -36.927 1.00 30.03 66 PRO A N 1
ATOM 449 C CA . PRO A 1 66 ? 34.326 12.923 -38.369 1.00 30.03 66 PRO A CA 1
ATOM 450 C C . PRO A 1 66 ? 33.115 13.812 -38.684 1.00 30.03 66 PRO A C 1
ATOM 452 O O . PRO A 1 66 ? 32.056 13.695 -38.065 1.00 30.03 66 PRO A O 1
ATOM 455 N N . ARG A 1 67 ? 33.270 14.710 -39.662 1.00 34.88 67 ARG A N 1
ATOM 456 C CA . ARG A 1 67 ? 32.173 15.509 -40.233 1.00 34.88 67 ARG A CA 1
ATOM 457 C C . ARG A 1 67 ? 31.266 14.637 -41.121 1.00 34.88 67 ARG A C 1
ATOM 459 O O . ARG A 1 67 ? 31.742 13.647 -41.670 1.00 34.88 67 ARG A O 1
ATOM 466 N N . PRO A 1 68 ? 29.986 15.010 -41.299 1.00 30.67 68 PRO A N 1
ATOM 467 C CA . PRO A 1 68 ? 29.025 14.223 -42.064 1.00 30.67 68 PRO A CA 1
ATOM 468 C C . PRO A 1 68 ? 29.213 14.422 -43.574 1.00 30.67 68 PRO A C 1
ATOM 470 O O . PRO A 1 68 ? 29.171 15.549 -44.064 1.00 30.67 68 PRO A O 1
ATOM 473 N N . GLY A 1 69 ? 29.372 13.320 -44.306 1.00 35.94 69 GLY A N 1
ATOM 474 C CA . GLY A 1 69 ? 29.369 13.295 -45.767 1.00 35.94 69 GLY A CA 1
ATOM 475 C C . GLY A 1 69 ? 29.961 11.998 -46.314 1.00 35.94 69 GLY A C 1
ATOM 476 O O . GLY A 1 69 ? 31.090 11.667 -45.991 1.00 35.94 69 GLY A O 1
ATOM 477 N N . GLU A 1 70 ? 29.180 11.310 -47.150 1.00 30.95 70 GLU A N 1
ATOM 478 C CA . GLU A 1 70 ? 29.582 10.214 -48.050 1.00 30.95 70 GLU A CA 1
ATOM 479 C C . GLU A 1 70 ? 29.873 8.831 -47.436 1.00 30.95 70 GLU A C 1
ATOM 481 O O . GLU A 1 70 ? 30.999 8.469 -47.122 1.00 30.95 70 GLU A O 1
ATOM 486 N N . SER A 1 71 ? 28.843 7.981 -47.409 1.00 32.72 71 SER A N 1
ATOM 487 C CA . SER A 1 71 ? 28.900 6.691 -48.117 1.00 32.72 71 SER A CA 1
ATOM 488 C C . SER A 1 71 ? 27.492 6.106 -48.232 1.00 32.72 71 SER A C 1
ATOM 490 O O . SER A 1 71 ? 26.848 5.763 -47.239 1.00 32.72 71 SER A O 1
ATOM 492 N N . ALA A 1 72 ? 26.991 6.055 -49.464 1.00 32.97 72 ALA A N 1
ATOM 493 C CA . ALA A 1 72 ? 25.715 5.463 -49.820 1.00 32.97 72 ALA A CA 1
ATOM 494 C C . ALA A 1 72 ? 25.880 3.948 -50.017 1.00 32.97 72 ALA A C 1
ATOM 496 O O . ALA A 1 72 ? 26.640 3.506 -50.876 1.00 32.97 72 ALA A O 1
ATOM 497 N N . VAL A 1 73 ? 25.112 3.159 -49.266 1.00 32.09 73 VAL A N 1
ATOM 498 C CA . VAL A 1 73 ? 24.839 1.744 -49.555 1.00 32.09 73 VAL A CA 1
ATOM 499 C C . VAL A 1 73 ? 23.319 1.616 -49.727 1.00 32.09 73 VAL A C 1
ATOM 501 O O . VAL A 1 73 ? 22.581 2.168 -48.907 1.00 32.09 73 VAL A O 1
ATOM 504 N N . PRO A 1 74 ? 22.813 0.968 -50.794 1.00 30.92 74 PRO A N 1
ATOM 505 C CA . PRO A 1 74 ? 21.401 1.049 -51.153 1.00 30.92 74 PRO A CA 1
ATOM 506 C C . PRO A 1 74 ? 20.520 0.283 -50.159 1.00 30.92 74 PRO A C 1
ATOM 508 O O . PRO A 1 74 ? 20.685 -0.919 -49.944 1.00 30.92 74 PRO A O 1
ATOM 511 N N . ALA A 1 75 ? 19.549 0.990 -49.579 1.00 29.88 75 ALA A N 1
ATOM 512 C CA . ALA A 1 75 ? 18.499 0.410 -48.757 1.00 29.88 75 ALA A CA 1
ATOM 513 C C . ALA A 1 75 ? 17.603 -0.493 -49.617 1.00 29.88 75 ALA A C 1
ATOM 515 O O . ALA A 1 75 ? 16.942 -0.044 -50.554 1.00 29.88 75 ALA A O 1
ATOM 516 N N . LYS A 1 76 ? 17.575 -1.784 -49.288 1.00 27.98 76 LYS A N 1
ATOM 517 C CA . LYS A 1 76 ? 16.608 -2.736 -49.833 1.00 27.98 76 LYS A CA 1
ATOM 518 C C . LYS A 1 76 ? 15.242 -2.400 -49.225 1.00 27.98 76 LYS A C 1
ATOM 520 O O . LYS A 1 76 ? 15.077 -2.482 -48.011 1.00 27.98 76 LYS A O 1
ATOM 525 N N . ALA A 1 77 ? 14.301 -1.970 -50.061 1.00 27.33 77 ALA A N 1
ATOM 526 C CA . ALA A 1 77 ? 12.954 -1.594 -49.652 1.00 27.33 77 ALA A CA 1
ATOM 527 C C . ALA A 1 77 ? 12.241 -2.771 -48.961 1.00 27.33 77 ALA A C 1
ATOM 529 O O . ALA A 1 77 ? 12.060 -3.834 -49.555 1.00 27.33 77 ALA A O 1
ATOM 530 N N . ILE A 1 78 ? 11.843 -2.568 -47.706 1.00 29.84 78 ILE A N 1
ATOM 531 C CA . ILE A 1 78 ? 10.879 -3.414 -46.999 1.00 29.84 78 ILE A CA 1
ATOM 532 C C . ILE A 1 78 ? 9.516 -2.737 -47.195 1.00 29.84 78 ILE A C 1
ATOM 534 O O . ILE A 1 78 ? 9.405 -1.549 -46.882 1.00 29.84 78 ILE A O 1
ATOM 538 N N . PRO A 1 79 ? 8.493 -3.421 -47.732 1.00 26.67 79 PRO A N 1
ATOM 539 C CA . PRO A 1 79 ? 7.186 -2.812 -47.929 1.00 26.67 79 PRO A CA 1
ATOM 540 C C . PRO A 1 79 ? 6.537 -2.560 -46.564 1.00 26.67 79 PRO A C 1
ATOM 542 O O . PRO A 1 79 ? 6.197 -3.494 -45.840 1.00 26.67 79 PRO A O 1
ATOM 545 N N . VAL A 1 80 ? 6.387 -1.285 -46.206 1.00 32.84 80 VAL A N 1
ATOM 546 C CA . VAL A 1 80 ? 5.579 -0.839 -45.069 1.00 32.84 80 VAL A CA 1
ATOM 547 C C . VAL A 1 80 ? 4.203 -0.485 -45.610 1.00 32.84 80 VAL A C 1
ATOM 549 O O . VAL A 1 80 ? 3.947 0.651 -45.986 1.00 32.84 80 VAL A O 1
ATOM 552 N N . GLU A 1 81 ? 3.320 -1.474 -45.648 1.00 31.50 81 GLU A N 1
ATOM 553 C CA . GLU A 1 81 ? 1.882 -1.223 -45.670 1.00 31.50 81 GLU A CA 1
ATOM 554 C C . GLU A 1 81 ? 1.171 -2.359 -44.929 1.00 31.50 81 GLU A C 1
ATOM 556 O O . GLU A 1 81 ? 0.614 -3.295 -45.493 1.00 31.50 81 GLU A O 1
ATOM 561 N N . GLN A 1 82 ? 1.248 -2.297 -43.601 1.00 25.05 82 GLN A N 1
ATOM 562 C CA . GLN A 1 82 ? 0.212 -2.855 -42.744 1.00 25.05 82 GLN A CA 1
ATOM 563 C C . GLN A 1 82 ? -0.285 -1.721 -41.864 1.00 25.05 82 GLN A C 1
ATOM 565 O O . GLN A 1 82 ? 0.266 -1.423 -40.804 1.00 25.05 82 GLN A O 1
ATOM 570 N N . THR A 1 83 ? -1.326 -1.051 -42.343 1.00 25.19 83 THR A N 1
ATOM 571 C CA . THR A 1 83 ? -2.161 -0.181 -41.525 1.00 25.19 83 THR A CA 1
ATOM 572 C C . THR A 1 83 ? -2.827 -1.060 -40.470 1.00 25.19 83 THR A C 1
ATOM 574 O O . THR A 1 83 ? -3.885 -1.646 -40.696 1.00 25.19 83 THR A O 1
ATOM 577 N N . VAL A 1 84 ? -2.178 -1.201 -39.313 1.00 24.27 84 VAL A N 1
ATOM 578 C CA . VAL A 1 84 ? -2.807 -1.782 -38.127 1.00 24.27 84 VAL A CA 1
ATOM 579 C C . VAL A 1 84 ? -3.922 -0.829 -37.729 1.00 24.27 84 VAL A C 1
ATOM 581 O O . VAL A 1 84 ? -3.694 0.242 -37.166 1.00 24.27 84 VAL A O 1
ATOM 584 N N . THR A 1 85 ? -5.141 -1.204 -38.091 1.00 22.27 85 THR A N 1
ATOM 585 C CA . THR A 1 85 ? -6.344 -0.501 -37.668 1.00 22.27 85 THR A CA 1
ATOM 586 C C . THR A 1 85 ? -6.558 -0.885 -36.211 1.00 22.27 85 THR A C 1
ATOM 588 O O . THR A 1 85 ? -7.044 -1.973 -35.916 1.00 22.27 85 THR A O 1
ATOM 591 N N . ILE A 1 86 ? -6.116 -0.029 -35.290 1.00 27.98 86 ILE A N 1
ATOM 592 C CA . ILE A 1 86 ? -6.478 -0.154 -33.879 1.00 27.98 86 ILE A CA 1
ATOM 593 C C . ILE A 1 86 ? -7.977 0.138 -33.816 1.00 27.98 86 ILE A C 1
ATOM 595 O O . ILE A 1 86 ? -8.407 1.256 -34.104 1.00 27.98 86 ILE A O 1
ATOM 599 N N . ALA A 1 87 ? -8.770 -0.894 -33.529 1.00 26.52 87 ALA A N 1
ATOM 600 C CA . ALA A 1 87 ? -10.202 -0.747 -33.326 1.00 26.52 87 ALA A CA 1
ATOM 601 C C . ALA A 1 87 ? -10.455 0.274 -32.198 1.00 26.52 87 ALA A C 1
ATOM 603 O O . ALA A 1 87 ? -9.729 0.256 -31.201 1.00 26.52 87 ALA A O 1
ATOM 604 N N . PRO A 1 88 ? -11.440 1.178 -32.347 1.00 32.22 88 PRO A N 1
ATOM 605 C CA . PRO A 1 88 ? -11.791 2.121 -31.296 1.00 32.22 88 PRO A CA 1
ATOM 606 C C . PRO A 1 88 ? -12.217 1.358 -30.040 1.00 32.22 88 PRO A C 1
ATOM 608 O O . PRO A 1 88 ? -12.907 0.344 -30.142 1.00 32.22 88 PRO A O 1
ATOM 611 N N . ASP A 1 89 ? -11.765 1.868 -28.891 1.00 36.78 89 ASP A N 1
ATOM 612 C CA . ASP A 1 89 ? -12.007 1.375 -27.537 1.00 36.78 89 ASP A CA 1
ATOM 613 C C . ASP A 1 89 ? -13.319 0.595 -27.413 1.00 36.78 89 ASP A C 1
ATOM 615 O O . ASP A 1 89 ? -14.417 1.149 -27.532 1.00 36.78 89 ASP A O 1
ATOM 619 N N . ALA A 1 90 ? -13.201 -0.705 -27.131 1.00 32.09 90 ALA A N 1
ATOM 620 C CA . ALA A 1 90 ? -14.310 -1.458 -26.579 1.00 32.09 90 ALA A CA 1
ATOM 621 C C . ALA A 1 90 ? -14.673 -0.775 -25.259 1.00 32.09 90 ALA A C 1
ATOM 623 O O . ALA A 1 90 ? -13.918 -0.844 -24.290 1.00 32.09 90 ALA A O 1
ATOM 624 N N . ALA A 1 91 ? -15.790 -0.048 -25.272 1.00 32.78 91 ALA A N 1
ATOM 625 C CA . ALA A 1 91 ? -16.319 0.672 -24.131 1.00 32.78 91 ALA A CA 1
ATOM 626 C C . ALA A 1 91 ? -16.304 -0.246 -22.906 1.00 32.78 91 ALA A C 1
ATOM 628 O O . ALA A 1 91 ? -17.089 -1.192 -22.807 1.00 32.78 91 ALA A O 1
ATOM 629 N N . ALA A 1 92 ? -15.378 0.030 -21.987 1.00 34.91 92 ALA A N 1
ATOM 630 C CA . ALA A 1 92 ? -15.391 -0.563 -20.671 1.00 34.91 92 ALA A CA 1
ATOM 631 C C . ALA A 1 92 ? -16.773 -0.281 -20.070 1.00 34.91 92 ALA A C 1
ATOM 633 O O . ALA A 1 92 ? -17.205 0.871 -19.985 1.00 34.91 92 ALA A O 1
ATOM 634 N N . SER A 1 93 ? -17.479 -1.346 -19.690 1.00 33.72 93 SER A N 1
ATOM 635 C CA . SER A 1 93 ? -18.659 -1.261 -18.829 1.00 33.72 93 SER A CA 1
ATOM 636 C C . SER A 1 93 ? -18.329 -0.326 -17.655 1.00 33.72 93 SER A C 1
ATOM 638 O O . SER A 1 93 ? -17.196 -0.407 -17.170 1.00 33.72 93 SER A O 1
ATOM 640 N N . PRO A 1 94 ? -19.224 0.583 -17.216 1.00 35.91 94 PRO A N 1
ATOM 641 C CA . PRO A 1 94 ? -18.869 1.645 -16.282 1.00 35.91 94 PRO A CA 1
ATOM 642 C C . PRO A 1 94 ? -18.562 1.035 -14.914 1.00 35.91 94 PRO A C 1
ATOM 644 O O . PRO A 1 94 ? -19.431 0.908 -14.053 1.00 35.91 94 PRO A O 1
ATOM 647 N N . ALA A 1 95 ? -17.309 0.633 -14.712 1.00 47.75 95 ALA A N 1
ATOM 648 C CA . ALA A 1 95 ? -16.766 0.415 -13.391 1.00 47.75 95 ALA A CA 1
ATOM 649 C C . ALA A 1 95 ? -17.021 1.712 -12.619 1.00 47.75 95 ALA A C 1
ATOM 651 O O . ALA A 1 95 ? -16.733 2.794 -13.132 1.00 47.75 95 ALA A O 1
ATOM 652 N N . ALA A 1 96 ? -17.657 1.604 -11.451 1.00 55.16 96 ALA A N 1
ATOM 653 C CA . ALA A 1 96 ? -18.067 2.756 -10.659 1.00 55.16 96 ALA A CA 1
ATOM 654 C C . ALA A 1 96 ? -16.929 3.786 -10.597 1.00 55.16 96 ALA A C 1
ATOM 656 O O . ALA A 1 96 ? -15.793 3.434 -10.261 1.00 55.16 96 ALA A O 1
ATOM 657 N N . ASN A 1 97 ? -17.228 5.032 -10.982 1.00 64.69 97 ASN A N 1
ATOM 658 C CA . ASN A 1 97 ? -16.232 6.097 -11.005 1.00 64.69 97 ASN A CA 1
ATOM 659 C C . ASN A 1 97 ? -15.557 6.170 -9.629 1.00 64.69 97 ASN A C 1
ATOM 661 O O . ASN A 1 97 ? -16.270 6.203 -8.620 1.00 64.69 97 ASN A O 1
ATOM 665 N N . PRO A 1 98 ? -14.216 6.176 -9.570 1.00 74.81 98 PRO A N 1
ATOM 666 C CA . PRO A 1 98 ? -13.517 6.250 -8.300 1.00 74.81 98 PRO A CA 1
ATOM 667 C C . PRO A 1 98 ? -13.942 7.524 -7.555 1.00 74.81 98 PRO A C 1
ATOM 669 O O . PRO A 1 98 ? -14.152 8.583 -8.156 1.00 74.81 98 PRO A O 1
ATOM 672 N N . LEU A 1 99 ? -14.139 7.403 -6.244 1.00 85.75 99 LEU A N 1
ATOM 673 C CA . LEU A 1 99 ? -14.715 8.462 -5.416 1.00 85.75 99 LEU A CA 1
ATOM 674 C C . LEU A 1 99 ? -13.600 9.328 -4.837 1.00 85.75 99 LEU A C 1
ATOM 676 O O . LEU A 1 99 ? -12.886 8.889 -3.936 1.00 85.75 99 LEU A O 1
ATOM 680 N N . ASP A 1 100 ? -13.470 10.564 -5.322 1.00 92.69 100 ASP A N 1
ATOM 681 C CA . ASP A 1 100 ? -12.471 11.502 -4.805 1.00 92.69 100 ASP A CA 1
ATOM 682 C C . ASP A 1 100 ? -12.758 11.841 -3.334 1.00 92.69 100 ASP A C 1
ATOM 684 O O . ASP A 1 100 ? -13.864 12.253 -2.956 1.00 92.69 100 ASP A O 1
ATOM 688 N N . ARG A 1 101 ? -11.751 11.629 -2.493 1.00 95.50 101 ARG A N 1
ATOM 689 C CA . ARG A 1 101 ? -11.717 11.895 -1.053 1.00 95.50 101 ARG A CA 1
ATOM 690 C C . ARG A 1 101 ? -10.423 12.595 -0.648 1.00 95.50 101 ARG A C 1
ATOM 692 O O . ARG A 1 101 ? -10.061 12.587 0.528 1.00 95.50 101 ARG A O 1
ATOM 699 N N . THR A 1 102 ? -9.758 13.263 -1.588 1.00 91.31 102 THR A N 1
ATOM 700 C CA . THR A 1 102 ? -8.505 13.995 -1.357 1.00 91.31 102 THR A CA 1
ATOM 701 C C . THR A 1 102 ? -8.612 14.961 -0.179 1.00 91.31 102 THR A C 1
ATOM 703 O O . THR A 1 102 ? -7.801 14.911 0.743 1.00 91.31 102 THR A O 1
ATOM 706 N N . ALA A 1 103 ? -9.666 15.783 -0.143 1.00 90.94 103 ALA A N 1
ATOM 707 C CA . ALA A 1 103 ? -9.895 16.727 0.952 1.00 90.94 103 ALA A CA 1
ATOM 708 C C . ALA A 1 103 ? -10.078 16.034 2.318 1.00 90.94 103 ALA A C 1
ATOM 710 O O . ALA A 1 103 ? -9.621 16.549 3.337 1.00 90.94 103 ALA A O 1
ATOM 711 N N . SER A 1 104 ? -10.703 14.849 2.338 1.00 93.25 104 SER A N 1
ATOM 712 C CA . SER A 1 104 ? -10.925 14.049 3.551 1.00 93.25 104 SER A CA 1
ATOM 713 C C . SER A 1 104 ? -9.598 13.544 4.129 1.00 93.25 104 SER A C 1
ATOM 715 O O . SER A 1 104 ? -9.356 13.671 5.334 1.00 93.25 104 SER A O 1
ATOM 717 N N . LEU A 1 105 ? -8.708 13.016 3.279 1.00 94.44 105 LEU A N 1
ATOM 718 C CA . LEU A 1 105 ? -7.377 12.572 3.702 1.00 94.44 105 LEU A CA 1
ATOM 719 C C . LEU A 1 105 ? -6.504 13.754 4.148 1.00 94.44 105 LEU A C 1
ATOM 721 O O . LEU A 1 105 ? -5.919 13.694 5.226 1.00 94.44 105 LEU A O 1
ATOM 725 N N . LEU A 1 106 ? -6.455 14.839 3.366 1.00 89.94 106 LEU A N 1
ATOM 726 C CA . LEU A 1 106 ? -5.637 16.017 3.681 1.00 89.94 106 LEU A CA 1
ATOM 727 C C . LEU A 1 106 ? -6.057 16.693 4.990 1.00 89.94 106 LEU A C 1
ATOM 729 O O . LEU A 1 106 ? -5.196 17.056 5.788 1.00 89.94 106 LEU A O 1
ATOM 733 N N . SER A 1 107 ? -7.363 16.813 5.244 1.00 90.19 107 SER A N 1
ATOM 734 C CA . SER A 1 107 ? -7.863 17.362 6.508 1.00 90.19 107 SER A CA 1
ATOM 735 C C . SER A 1 107 ? -7.462 16.489 7.701 1.00 90.19 107 SER A C 1
ATOM 737 O O . SER A 1 107 ? -6.989 17.008 8.710 1.00 90.19 107 SER A O 1
ATOM 739 N N . GLY A 1 108 ? -7.580 15.162 7.575 1.00 90.44 108 GLY A N 1
ATOM 740 C CA . GLY A 1 108 ? -7.115 14.234 8.608 1.00 90.44 108 GLY A CA 1
ATOM 741 C C . GLY A 1 108 ? -5.605 14.326 8.839 1.00 90.44 108 GLY A C 1
ATOM 742 O O . GLY A 1 108 ? -5.162 14.362 9.983 1.00 90.44 108 GLY A O 1
ATOM 743 N N . TYR A 1 109 ? -4.829 14.440 7.761 1.00 91.25 109 TYR A N 1
ATOM 744 C CA . TYR A 1 109 ? -3.380 14.598 7.834 1.00 91.25 109 TYR A CA 1
ATOM 745 C C . TYR A 1 109 ? -2.957 15.884 8.534 1.00 91.25 109 TYR A C 1
ATOM 747 O O . TYR A 1 109 ? -2.095 15.852 9.412 1.00 91.25 109 TYR A O 1
ATOM 755 N N . GLN A 1 110 ? -3.621 16.997 8.230 1.00 89.44 110 GLN A N 1
ATOM 756 C CA . GLN A 1 110 ? -3.397 18.257 8.927 1.00 89.44 110 GLN A CA 1
ATOM 757 C C . GLN A 1 110 ? -3.696 18.141 10.432 1.00 89.44 110 GLN A C 1
ATOM 759 O O . GLN A 1 110 ? -2.880 18.567 11.245 1.00 89.44 110 GLN A O 1
ATOM 764 N N . GLN A 1 111 ? -4.801 17.496 10.816 1.00 92.88 111 GLN A N 1
ATOM 765 C CA . GLN A 1 111 ? -5.147 17.307 12.230 1.00 92.88 111 GLN A CA 1
ATOM 766 C C . GLN A 1 111 ? -4.106 16.474 12.990 1.00 92.88 111 GLN A C 1
ATOM 768 O O . GLN A 1 111 ? -3.776 16.788 14.133 1.00 92.88 111 GLN A O 1
ATOM 773 N N . VAL A 1 112 ? -3.567 15.417 12.371 1.00 92.81 112 VAL A N 1
ATOM 774 C CA . VAL A 1 112 ? -2.497 14.612 12.985 1.00 92.81 112 VAL A CA 1
ATOM 775 C C . VAL A 1 112 ? -1.230 15.454 13.142 1.00 92.81 112 VAL A C 1
ATOM 777 O O . VAL A 1 112 ? -0.662 15.504 14.231 1.00 92.81 112 VAL A O 1
ATOM 780 N N . ARG A 1 113 ? -0.841 16.195 12.094 1.00 86.44 113 ARG A N 1
ATOM 781 C CA . ARG A 1 113 ? 0.325 17.096 12.103 1.00 86.44 113 ARG A CA 1
ATOM 782 C C . ARG A 1 113 ? 0.255 18.187 13.168 1.00 86.44 113 ARG A C 1
ATOM 784 O O . ARG A 1 113 ? 1.292 18.587 13.692 1.00 86.44 113 ARG A O 1
ATOM 791 N N . GLU A 1 114 ? -0.938 18.694 13.444 1.00 90.38 114 GLU A N 1
ATOM 792 C CA . GLU A 1 114 ? -1.185 19.750 14.429 1.00 90.38 114 GLU A CA 1
ATOM 793 C C . GLU A 1 114 ? -1.402 19.201 15.848 1.00 90.38 114 GLU A C 1
ATOM 795 O O . GLU A 1 114 ? -1.523 19.980 16.792 1.00 90.38 114 GLU A O 1
ATOM 800 N N . GLY A 1 115 ? -1.463 17.874 16.020 1.00 92.31 115 GLY A N 1
ATOM 801 C CA . GLY A 1 115 ? -1.791 17.247 17.303 1.00 92.31 115 GLY A CA 1
ATOM 802 C C . GLY A 1 115 ? -3.240 17.485 17.746 1.00 92.31 115 GLY A C 1
ATOM 803 O O . GLY A 1 115 ? -3.551 17.355 18.927 1.00 92.31 115 GLY A O 1
ATOM 804 N N . THR A 1 116 ? -4.126 17.846 16.815 1.00 96.12 116 THR A N 1
ATOM 805 C CA . THR A 1 116 ? -5.550 18.135 17.059 1.00 96.12 116 THR A CA 1
ATOM 806 C C . THR A 1 116 ? -6.465 16.968 16.681 1.00 96.12 116 THR A C 1
ATOM 808 O O . THR A 1 116 ? -7.677 17.021 16.911 1.00 96.12 116 THR A O 1
ATOM 811 N N . ALA A 1 117 ? -5.902 15.896 16.115 1.00 93.94 117 ALA A N 1
ATOM 812 C CA . ALA A 1 117 ? -6.636 14.681 15.800 1.00 93.94 117 ALA A CA 1
ATOM 813 C C . ALA A 1 117 ? -7.253 14.063 17.064 1.00 93.94 117 ALA A C 1
ATOM 815 O O . ALA A 1 117 ? -6.588 13.862 18.079 1.00 93.94 117 ALA A O 1
ATOM 816 N N . GLN A 1 118 ? -8.536 13.709 16.975 1.00 92.56 118 GLN A N 1
ATOM 817 C CA . GLN A 1 118 ? -9.240 12.981 18.034 1.00 92.56 118 GLN A CA 1
ATOM 818 C C . GLN A 1 118 ? -8.576 11.621 18.307 1.00 92.56 118 GLN A C 1
ATOM 820 O O . GLN A 1 118 ? -7.852 11.120 17.444 1.00 92.56 118 GLN A O 1
ATOM 825 N N . PRO A 1 119 ? -8.825 10.956 19.445 1.00 93.44 119 PRO A N 1
ATOM 826 C CA . PRO A 1 119 ? -8.396 9.571 19.636 1.00 93.44 119 PRO A CA 1
ATOM 827 C C . PRO A 1 119 ? -8.824 8.668 18.467 1.00 93.44 119 PRO A C 1
ATOM 829 O O . PRO A 1 119 ? -9.827 8.931 17.796 1.00 93.44 119 PRO A O 1
ATOM 832 N N . LEU A 1 120 ? -8.049 7.617 18.181 1.00 94.44 120 LEU A N 1
ATOM 833 C CA . LEU A 1 120 ? -8.472 6.626 17.191 1.00 94.44 120 LEU A CA 1
ATOM 834 C C . LEU A 1 120 ? -9.812 6.002 17.622 1.00 94.44 120 LEU A C 1
ATOM 836 O O . LEU A 1 120 ? -9.999 5.752 18.814 1.00 94.44 120 LEU A O 1
ATOM 840 N N . PRO A 1 121 ? -10.735 5.714 16.683 1.00 91.62 121 PRO A N 1
ATOM 841 C CA . PRO A 1 121 ? -11.954 4.984 17.014 1.00 91.62 121 PRO A CA 1
ATOM 842 C C . PRO A 1 121 ? -11.616 3.642 17.672 1.00 91.62 121 PRO A C 1
ATOM 844 O O . PRO A 1 121 ? -10.696 2.965 17.216 1.00 91.62 121 PRO A O 1
ATOM 847 N N . GLU A 1 122 ? -12.393 3.193 18.664 1.00 90.88 122 GLU A N 1
ATOM 848 C CA . GLU A 1 122 ? -12.182 1.885 19.323 1.00 90.88 122 GLU A CA 1
ATOM 849 C C . GLU A 1 122 ? -12.117 0.723 18.319 1.00 90.88 122 GLU A C 1
ATOM 851 O O . GLU A 1 122 ? -11.372 -0.244 18.492 1.00 90.88 122 GLU A O 1
ATOM 856 N N . ALA A 1 123 ? -12.853 0.851 17.209 1.00 91.75 123 ALA A N 1
ATOM 857 C CA . ALA A 1 123 ? -12.831 -0.103 16.111 1.00 91.75 123 ALA A CA 1
ATOM 858 C C . ALA A 1 123 ? -11.424 -0.336 15.529 1.00 91.75 123 ALA A C 1
ATOM 860 O O . ALA A 1 123 ? -11.179 -1.417 14.999 1.00 91.75 123 ALA A O 1
ATOM 861 N N . ALA A 1 124 ? -10.491 0.613 15.657 1.00 96.25 124 ALA A N 1
ATOM 862 C CA . ALA A 1 124 ? -9.117 0.479 15.180 1.00 96.25 124 ALA A CA 1
ATOM 863 C C . ALA A 1 124 ? -8.394 -0.733 15.793 1.00 96.25 124 ALA A C 1
ATOM 865 O O . ALA A 1 124 ? -7.640 -1.403 15.087 1.00 96.25 124 ALA A O 1
ATOM 866 N N . GLY A 1 125 ? -8.659 -1.054 17.068 1.00 96.56 125 GLY A N 1
ATOM 867 C CA . GLY A 1 125 ? -8.043 -2.184 17.779 1.00 96.56 125 GLY A CA 1
ATOM 868 C C . GLY A 1 125 ? -8.603 -3.563 17.396 1.00 96.56 125 GLY A C 1
ATOM 869 O O . GLY A 1 125 ? -8.004 -4.598 17.724 1.00 96.56 125 GLY A O 1
ATOM 870 N N . ARG A 1 126 ? -9.734 -3.595 16.674 1.00 97.44 126 ARG A N 1
ATOM 871 C CA . ARG A 1 126 ? -10.378 -4.831 16.190 1.00 97.44 126 ARG A CA 1
ATOM 872 C C . ARG A 1 126 ? -9.625 -5.473 15.030 1.00 97.44 126 ARG A C 1
ATOM 874 O O . ARG A 1 126 ? -9.844 -6.653 14.766 1.00 97.44 126 ARG A O 1
ATOM 881 N N . TYR A 1 127 ? -8.771 -4.713 14.350 1.00 98.56 127 TYR A N 1
ATOM 882 C CA . TYR A 1 127 ? -8.075 -5.150 13.148 1.00 98.56 127 TYR A CA 1
ATOM 883 C C . TYR A 1 127 ? -6.607 -5.475 13.422 1.00 98.56 127 TYR A C 1
ATOM 885 O O . TYR A 1 127 ? -5.996 -4.921 14.338 1.00 98.56 127 TYR A O 1
ATOM 893 N N . ARG A 1 128 ? -6.047 -6.358 12.593 1.00 98.69 128 ARG A N 1
ATOM 894 C CA . ARG A 1 128 ? -4.600 -6.450 12.367 1.00 98.69 128 ARG A CA 1
ATOM 895 C C . ARG A 1 128 ? -4.257 -5.722 11.067 1.00 98.69 128 ARG A C 1
ATOM 897 O O . ARG A 1 128 ? -4.948 -5.898 10.065 1.00 98.69 128 ARG A O 1
ATOM 904 N N . TYR A 1 129 ? -3.208 -4.915 11.073 1.00 98.75 129 TYR A N 1
ATOM 905 C CA . TYR A 1 129 ? -2.755 -4.152 9.912 1.00 98.75 129 TYR A CA 1
ATOM 906 C C . TYR A 1 129 ? -1.592 -4.898 9.264 1.00 98.75 129 TYR A C 1
ATOM 908 O O . TYR A 1 129 ? -0.508 -4.976 9.841 1.00 98.75 129 TYR A O 1
ATOM 916 N N . LEU A 1 130 ? -1.827 -5.473 8.087 1.00 98.81 130 LEU A N 1
ATOM 917 C CA . LEU A 1 130 ? -0.800 -6.179 7.325 1.00 98.81 130 LEU A CA 1
ATOM 918 C C . LEU A 1 130 ? -0.252 -5.246 6.252 1.00 98.81 130 LEU A C 1
ATOM 920 O O . LEU A 1 130 ? -0.999 -4.761 5.400 1.00 98.81 130 LEU A O 1
ATOM 924 N N . MET A 1 131 ? 1.052 -4.999 6.294 1.00 98.62 131 MET A N 1
ATOM 925 C CA . MET A 1 131 ? 1.740 -4.114 5.363 1.00 98.62 131 MET A CA 1
ATOM 926 C C . MET A 1 131 ? 2.580 -4.916 4.372 1.00 98.62 131 MET A C 1
ATOM 928 O O . MET A 1 131 ? 3.313 -5.820 4.774 1.00 98.62 131 MET A O 1
ATOM 932 N N . ALA A 1 132 ? 2.505 -4.549 3.093 1.00 98.12 132 ALA A N 1
ATOM 933 C CA . ALA A 1 132 ? 3.321 -5.122 2.026 1.00 98.12 132 ALA A CA 1
ATOM 934 C C . ALA A 1 132 ? 4.161 -4.036 1.352 1.00 98.12 132 ALA A C 1
ATOM 936 O O . ALA A 1 132 ? 3.660 -2.966 0.987 1.00 98.12 132 ALA A O 1
ATOM 937 N N . ARG A 1 133 ? 5.449 -4.338 1.185 1.00 96.38 133 ARG A N 1
ATOM 938 C CA . ARG A 1 133 ? 6.432 -3.441 0.577 1.00 96.38 133 ARG A CA 1
ATOM 939 C C . ARG A 1 133 ? 6.409 -3.555 -0.946 1.00 96.38 133 ARG A C 1
ATOM 941 O O . ARG A 1 133 ? 5.865 -4.503 -1.503 1.00 96.38 133 ARG A O 1
ATOM 948 N N . GLY A 1 134 ? 6.995 -2.568 -1.612 1.00 92.31 134 GLY A N 1
ATOM 949 C CA . GLY A 1 134 ? 7.129 -2.549 -3.063 1.00 92.31 134 GLY A CA 1
ATOM 950 C C . GLY A 1 134 ? 8.332 -3.331 -3.583 1.00 92.31 134 GLY A C 1
ATOM 951 O O . GLY A 1 134 ? 9.058 -3.983 -2.839 1.00 92.31 134 GLY A O 1
ATOM 952 N N . PHE A 1 135 ? 8.540 -3.219 -4.891 1.00 88.31 135 PHE A N 1
ATOM 953 C CA . PHE A 1 135 ? 9.665 -3.821 -5.599 1.00 88.31 135 PHE A CA 1
ATOM 954 C C . PHE A 1 135 ? 11.005 -3.257 -5.095 1.00 88.31 135 PHE A C 1
ATOM 956 O O . PHE A 1 135 ? 11.134 -2.042 -4.943 1.00 88.31 135 PHE A O 1
ATOM 963 N N . LEU A 1 136 ? 11.979 -4.140 -4.850 1.00 85.31 136 LEU A N 1
ATOM 964 C CA . LEU A 1 136 ? 13.339 -3.837 -4.375 1.00 85.31 136 LEU A CA 1
ATOM 965 C C . LEU A 1 136 ? 13.370 -2.973 -3.107 1.00 85.31 136 LEU A C 1
ATOM 967 O O . LEU A 1 136 ? 14.122 -2.007 -2.988 1.00 85.31 136 LEU A O 1
ATOM 971 N N . TRP A 1 137 ? 12.509 -3.298 -2.142 1.00 80.31 137 TRP A N 1
ATOM 972 C CA . TRP A 1 137 ? 12.418 -2.543 -0.893 1.00 80.31 137 TRP A CA 1
ATOM 973 C C . TRP A 1 137 ? 13.694 -2.610 -0.038 1.00 80.31 137 TRP A C 1
ATOM 975 O O . TRP A 1 137 ? 13.908 -1.728 0.794 1.00 80.31 137 TRP A O 1
ATOM 985 N N . GLU A 1 138 ? 14.531 -3.635 -0.220 1.00 83.44 138 GLU A N 1
ATOM 986 C CA . GLU A 1 138 ? 15.760 -3.866 0.557 1.00 83.44 138 GLU A CA 1
ATOM 987 C C . GLU A 1 138 ? 16.833 -2.784 0.338 1.00 83.44 138 GLU A C 1
ATOM 989 O O . GLU A 1 138 ? 17.642 -2.506 1.224 1.00 83.44 138 GLU A O 1
ATOM 994 N N . ASP A 1 139 ? 16.765 -2.086 -0.792 1.00 77.06 139 ASP A N 1
ATOM 995 C CA . ASP A 1 139 ? 17.656 -0.993 -1.194 1.00 77.06 139 ASP A CA 1
ATOM 996 C C . ASP A 1 139 ? 17.370 0.336 -0.505 1.00 77.06 139 ASP A C 1
ATOM 998 O O . ASP A 1 139 ? 18.133 1.299 -0.632 1.00 77.06 139 ASP A O 1
ATOM 1002 N N . LEU A 1 140 ? 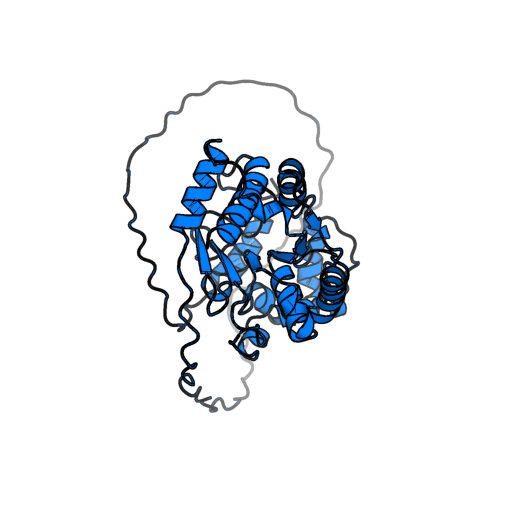16.264 0.408 0.227 1.00 78.88 140 LEU A N 1
ATOM 1003 C CA . LEU A 1 140 ? 15.777 1.622 0.857 1.00 78.88 140 LEU A CA 1
ATOM 1004 C C . LEU A 1 140 ? 15.700 1.408 2.374 1.00 78.88 140 LEU A C 1
ATOM 1006 O O . LEU A 1 140 ? 14.666 0.987 2.899 1.00 78.88 140 LEU A O 1
ATOM 1010 N N . PRO A 1 141 ? 16.783 1.720 3.116 1.00 83.25 141 PRO A N 1
ATOM 1011 C CA . PRO A 1 141 ? 16.814 1.555 4.562 1.00 83.25 141 PRO A CA 1
ATOM 1012 C C . PRO A 1 141 ? 15.635 2.250 5.245 1.00 83.25 141 PRO A C 1
ATOM 1014 O O . PRO A 1 141 ? 15.450 3.463 5.124 1.00 83.25 141 PRO A O 1
ATOM 1017 N N . GLY A 1 142 ? 14.861 1.475 6.005 1.00 85.81 142 GLY A N 1
ATOM 1018 C CA . GLY A 1 142 ? 13.688 1.972 6.720 1.00 85.81 142 GLY A CA 1
ATOM 1019 C C . GLY A 1 142 ? 12.404 2.033 5.890 1.00 85.81 142 GLY A C 1
ATOM 1020 O O . GLY A 1 142 ? 11.471 2.713 6.310 1.00 85.81 142 GLY A O 1
ATOM 1021 N N . TYR A 1 143 ? 12.323 1.338 4.750 1.00 89.81 143 TYR A N 1
ATOM 1022 C CA . TYR A 1 143 ? 11.104 1.232 3.939 1.00 89.81 143 TYR A CA 1
ATOM 1023 C C . TYR A 1 143 ? 9.875 0.867 4.786 1.00 89.81 143 TYR A C 1
ATOM 1025 O O . TYR A 1 143 ? 9.820 -0.213 5.372 1.00 89.81 143 TYR A O 1
ATOM 1033 N N . MET A 1 144 ? 8.895 1.778 4.856 1.00 94.25 144 MET A N 1
ATOM 1034 C CA . MET A 1 144 ? 7.685 1.677 5.695 1.00 94.25 144 MET A CA 1
ATOM 1035 C C . MET A 1 144 ? 7.941 1.493 7.206 1.00 94.25 144 MET A C 1
ATOM 1037 O O . MET A 1 144 ? 7.000 1.309 7.979 1.00 94.25 144 MET A O 1
ATOM 1041 N N . GLN A 1 145 ? 9.183 1.612 7.676 1.00 93.19 145 GLN A N 1
ATOM 1042 C CA . GLN A 1 145 ? 9.498 1.557 9.102 1.00 93.19 145 GLN A CA 1
ATOM 1043 C C . GLN A 1 145 ? 8.813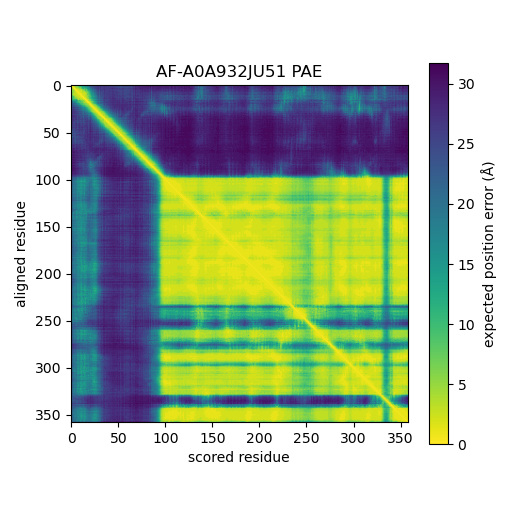 2.680 9.903 1.00 93.19 145 GLN A C 1
ATOM 1045 O O . GLN A 1 145 ? 8.316 2.380 10.990 1.00 93.19 145 GLN A O 1
ATOM 1050 N N . PRO A 1 146 ? 8.700 3.935 9.407 1.00 93.25 146 PRO A N 1
ATOM 1051 C CA . PRO A 1 146 ? 7.931 4.974 10.096 1.00 93.25 146 PRO A CA 1
ATOM 1052 C C . PRO A 1 146 ? 6.465 4.590 10.339 1.00 93.25 146 PRO A C 1
ATOM 1054 O O . PRO A 1 146 ? 5.913 4.935 11.380 1.00 93.25 146 PRO A O 1
ATOM 1057 N N . TYR A 1 147 ? 5.853 3.825 9.425 1.00 95.94 147 TYR A N 1
ATOM 1058 C CA . TYR A 1 147 ? 4.473 3.351 9.576 1.00 95.94 147 TYR A CA 1
ATOM 1059 C C . TYR A 1 147 ? 4.408 2.345 10.714 1.00 95.94 147 TYR A C 1
ATOM 1061 O O . TYR A 1 147 ? 3.588 2.471 11.617 1.00 95.94 147 TYR A O 1
ATOM 1069 N N . LEU A 1 148 ? 5.316 1.366 10.697 1.00 95.75 148 LEU A N 1
ATOM 1070 C CA . LEU A 1 148 ? 5.378 0.337 11.725 1.00 95.75 148 LEU A CA 1
ATOM 1071 C C . LEU A 1 148 ? 5.561 0.942 13.120 1.00 95.75 148 LEU A C 1
ATOM 1073 O O . LEU A 1 148 ? 4.871 0.539 14.052 1.00 95.75 148 LEU A O 1
ATOM 1077 N N . VAL A 1 149 ? 6.470 1.909 13.256 1.00 95.44 149 VAL A N 1
ATOM 1078 C CA . VAL A 1 149 ? 6.720 2.607 14.522 1.00 95.44 149 VAL A CA 1
ATOM 1079 C C . VAL A 1 149 ? 5.472 3.367 14.960 1.00 95.44 149 VAL A C 1
ATOM 1081 O O . VAL A 1 149 ? 4.957 3.094 16.044 1.00 95.44 149 VAL A O 1
ATOM 1084 N N . ARG A 1 150 ? 4.925 4.239 14.105 1.00 95.50 150 ARG A N 1
ATOM 1085 C CA . ARG A 1 150 ? 3.788 5.082 14.486 1.00 95.50 150 ARG A CA 1
ATOM 1086 C C . ARG A 1 150 ? 2.539 4.274 14.824 1.00 95.50 150 ARG A C 1
ATOM 1088 O O . ARG A 1 150 ? 1.880 4.543 15.823 1.00 95.50 150 ARG A O 1
ATOM 1095 N N . LEU A 1 151 ? 2.204 3.266 14.023 1.00 97.50 151 LEU A N 1
ATOM 1096 C CA . LEU A 1 151 ? 1.013 2.453 14.271 1.00 97.50 151 LEU A CA 1
ATOM 1097 C C . LEU A 1 151 ? 1.154 1.618 15.560 1.00 97.50 151 LEU A C 1
ATOM 1099 O O . LEU A 1 151 ? 0.165 1.434 16.268 1.00 97.50 151 LEU A O 1
ATOM 1103 N N . ARG A 1 152 ? 2.371 1.189 15.928 1.00 97.81 152 ARG A N 1
ATOM 1104 C CA . ARG A 1 152 ? 2.634 0.539 17.228 1.00 97.81 152 ARG A CA 1
ATOM 1105 C C . ARG A 1 152 ? 2.539 1.503 18.405 1.00 97.81 152 ARG A C 1
ATOM 1107 O O . ARG A 1 152 ? 1.986 1.123 19.432 1.00 97.81 152 ARG A O 1
ATOM 1114 N N . GLU A 1 153 ? 3.034 2.733 18.268 1.00 96.56 153 GLU A N 1
ATOM 1115 C CA . GLU A 1 153 ? 2.880 3.784 19.290 1.00 96.56 153 GLU A CA 1
ATOM 1116 C C . GLU A 1 153 ? 1.404 4.087 19.582 1.00 96.56 153 GLU A C 1
ATOM 1118 O O . GLU A 1 153 ? 1.038 4.358 20.722 1.00 96.56 153 GLU A O 1
ATOM 1123 N N . LEU A 1 154 ? 0.546 3.970 18.566 1.00 96.62 154 LEU A N 1
ATOM 1124 C CA . LEU A 1 154 ? -0.910 4.088 18.684 1.00 96.62 154 LEU A CA 1
ATOM 1125 C C . LEU A 1 154 ? -1.587 2.834 19.275 1.00 96.62 154 LEU A C 1
ATOM 1127 O O . LEU A 1 154 ? -2.813 2.788 19.372 1.00 96.62 154 LEU A O 1
ATOM 1131 N N . GLY A 1 155 ? -0.818 1.809 19.653 1.00 97.75 155 GLY A N 1
ATOM 1132 C CA . GLY A 1 155 ? -1.321 0.565 20.240 1.00 97.75 155 GLY A CA 1
ATOM 1133 C C . GLY A 1 155 ? -1.968 -0.398 19.240 1.00 97.75 155 GLY A C 1
ATOM 1134 O O . GLY A 1 155 ? -2.715 -1.289 19.648 1.00 97.75 155 GLY A O 1
ATOM 1135 N N . LEU A 1 156 ? -1.721 -0.234 17.936 1.00 98.31 156 LEU A N 1
ATOM 1136 C CA . LEU A 1 156 ? -2.310 -1.085 16.903 1.00 98.31 156 LEU A CA 1
ATOM 1137 C C . LEU A 1 156 ? -1.493 -2.362 16.678 1.00 98.31 156 LEU A C 1
ATOM 1139 O O . LEU A 1 156 ? -0.264 -2.369 16.744 1.00 98.31 156 LEU A O 1
ATOM 1143 N N . ASP A 1 157 ? -2.196 -3.449 16.354 1.00 98.31 157 ASP A N 1
ATOM 1144 C CA . ASP A 1 157 ? -1.578 -4.714 15.956 1.00 98.31 157 ASP A CA 1
ATOM 1145 C C . ASP A 1 157 ? -1.158 -4.640 14.485 1.00 98.31 157 ASP A C 1
ATOM 1147 O O . ASP A 1 157 ? -1.992 -4.771 13.589 1.00 98.31 157 ASP A O 1
ATOM 1151 N N . VAL A 1 158 ? 0.122 -4.376 14.234 1.00 98.44 158 VAL A N 1
ATOM 1152 C CA . VAL A 1 158 ? 0.665 -4.131 12.894 1.00 98.44 158 VAL A CA 1
ATOM 1153 C C . VAL A 1 158 ? 1.871 -5.018 12.597 1.00 98.44 158 VAL A C 1
ATOM 1155 O O . VAL A 1 158 ? 2.777 -5.203 13.420 1.00 98.44 158 VAL A O 1
ATOM 1158 N N . GLU A 1 159 ? 1.900 -5.524 11.370 1.00 97.81 159 GLU A N 1
ATOM 1159 C CA . GLU A 1 159 ? 2.942 -6.390 10.842 1.00 97.81 159 GLU A CA 1
ATOM 1160 C C . GLU A 1 159 ? 3.371 -5.921 9.454 1.00 97.81 159 GLU A C 1
ATOM 1162 O O . GLU A 1 159 ? 2.545 -5.641 8.588 1.00 97.81 159 GLU A O 1
ATOM 1167 N N . LEU A 1 160 ? 4.682 -5.868 9.244 1.00 97.38 160 LEU A N 1
ATOM 1168 C CA . LEU A 1 160 ? 5.277 -5.769 7.921 1.00 97.38 160 LEU A CA 1
ATOM 1169 C C . LEU A 1 160 ? 5.568 -7.194 7.456 1.00 97.38 160 LEU A C 1
ATOM 1171 O O . LEU A 1 160 ? 6.454 -7.838 8.016 1.00 97.38 160 LEU A O 1
ATOM 1175 N N . VAL A 1 161 ? 4.793 -7.696 6.495 1.00 97.88 161 VAL A N 1
ATOM 1176 C CA . VAL A 1 161 ? 4.904 -9.093 6.064 1.00 97.88 161 VAL A CA 1
ATOM 1177 C C . VAL A 1 161 ? 6.189 -9.273 5.261 1.00 97.88 161 VAL A C 1
ATOM 1179 O O . VAL A 1 161 ? 6.530 -8.455 4.394 1.00 97.88 161 VAL A O 1
ATOM 1182 N N . ASP A 1 162 ? 6.919 -10.345 5.561 1.00 94.88 162 ASP A N 1
ATOM 1183 C CA . ASP A 1 162 ? 8.139 -10.654 4.833 1.00 94.88 162 ASP A CA 1
ATOM 1184 C C . ASP A 1 162 ? 7.807 -11.150 3.424 1.00 94.88 162 ASP A C 1
ATOM 1186 O O . ASP A 1 162 ? 6.982 -12.041 3.227 1.00 94.88 162 ASP A O 1
ATOM 1190 N N . THR A 1 163 ? 8.392 -10.491 2.433 1.00 93.94 163 THR A N 1
ATOM 1191 C CA . THR A 1 163 ? 8.099 -10.672 1.009 1.00 93.94 163 THR A CA 1
ATOM 1192 C C . THR A 1 163 ? 9.405 -10.576 0.251 1.00 93.94 163 THR A C 1
ATOM 1194 O O . THR A 1 163 ? 10.271 -9.778 0.617 1.00 93.94 163 THR A O 1
ATOM 1197 N N . ASP A 1 164 ? 9.532 -11.361 -0.815 1.00 90.88 164 ASP A N 1
ATOM 1198 C CA . ASP A 1 164 ? 10.700 -11.309 -1.683 1.00 90.88 164 ASP A CA 1
ATOM 1199 C C . ASP A 1 164 ? 10.733 -9.927 -2.379 1.00 90.88 164 ASP A C 1
ATOM 1201 O O . ASP A 1 164 ? 9.786 -9.583 -3.105 1.00 90.88 164 ASP A O 1
ATOM 1205 N N . PRO A 1 165 ? 11.783 -9.107 -2.157 1.00 86.81 165 PRO A N 1
ATOM 1206 C CA . PRO A 1 165 ? 11.927 -7.784 -2.770 1.00 86.81 165 PRO A CA 1
ATOM 1207 C C . PRO A 1 165 ? 11.859 -7.823 -4.300 1.00 86.81 165 PRO A C 1
ATOM 1209 O O . PRO A 1 165 ? 11.374 -6.878 -4.929 1.00 86.81 165 PRO A O 1
ATOM 1212 N N . ALA A 1 166 ? 12.321 -8.920 -4.894 1.00 86.50 166 ALA A N 1
ATOM 1213 C CA . ALA A 1 166 ? 12.324 -9.181 -6.323 1.00 86.50 166 ALA A CA 1
ATOM 1214 C C . ALA A 1 166 ? 11.316 -10.278 -6.714 1.00 86.50 166 ALA A C 1
ATOM 1216 O O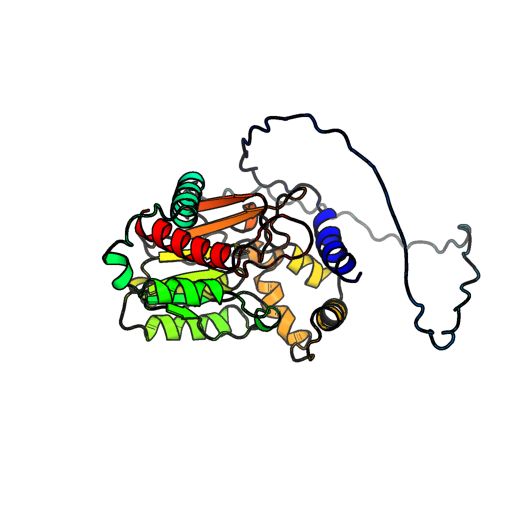 . ALA A 1 166 ? 11.356 -10.777 -7.836 1.00 86.50 166 ALA A O 1
ATOM 1217 N N . GLY A 1 167 ? 10.402 -10.648 -5.815 1.00 87.38 167 GLY A N 1
ATOM 1218 C CA . GLY A 1 167 ? 9.422 -11.703 -6.042 1.00 87.38 167 GLY A CA 1
ATOM 1219 C C . GLY A 1 167 ? 8.335 -11.304 -7.034 1.00 87.38 167 GLY A C 1
ATOM 1220 O O . GLY A 1 167 ? 7.987 -10.128 -7.186 1.00 87.38 167 GLY A O 1
ATOM 1221 N N . THR A 1 168 ? 7.736 -12.294 -7.693 1.00 90.56 168 THR A N 1
ATOM 1222 C CA . THR A 1 168 ? 6.539 -12.076 -8.517 1.00 90.56 168 THR A CA 1
ATOM 1223 C C . THR A 1 168 ? 5.309 -11.813 -7.643 1.00 90.56 168 THR A C 1
ATOM 1225 O O . THR A 1 168 ? 5.335 -12.012 -6.424 1.00 90.56 168 THR A O 1
ATOM 1228 N N . VAL A 1 169 ? 4.221 -11.351 -8.261 1.00 91.88 169 VAL A N 1
ATOM 1229 C CA . VAL A 1 169 ? 2.918 -11.183 -7.595 1.00 91.88 169 VAL A CA 1
ATOM 1230 C C . VAL A 1 169 ? 2.418 -12.499 -6.996 1.00 91.88 169 VAL A C 1
ATOM 1232 O O . VAL A 1 169 ? 1.849 -12.493 -5.911 1.00 91.88 169 VAL A O 1
ATOM 1235 N N . GLU A 1 170 ? 2.662 -13.633 -7.651 1.00 91.50 170 GLU A N 1
ATOM 1236 C CA . GLU A 1 170 ? 2.240 -14.957 -7.179 1.00 91.50 170 GLU A CA 1
ATOM 1237 C C . GLU A 1 170 ? 3.034 -15.390 -5.944 1.00 91.50 170 GLU A C 1
ATOM 1239 O O . GLU A 1 170 ? 2.443 -15.786 -4.939 1.00 91.50 170 GLU A O 1
ATOM 1244 N N . THR A 1 171 ? 4.367 -15.284 -5.992 1.00 92.00 171 THR A N 1
ATOM 1245 C CA . THR A 1 171 ? 5.233 -15.700 -4.880 1.00 92.00 171 THR A CA 1
ATOM 1246 C C . THR A 1 171 ? 4.963 -14.860 -3.634 1.00 92.00 171 THR A C 1
ATOM 1248 O O . THR A 1 171 ? 4.716 -15.408 -2.558 1.00 92.00 171 THR A O 1
ATOM 1251 N N . ASN A 1 172 ? 4.937 -13.532 -3.775 1.00 96.62 172 ASN A N 1
ATOM 1252 C CA . ASN A 1 172 ? 4.633 -12.647 -2.651 1.00 96.62 172 ASN A CA 1
ATOM 1253 C C . ASN A 1 172 ? 3.169 -12.768 -2.220 1.00 96.62 172 ASN A C 1
ATOM 1255 O O . ASN A 1 172 ? 2.876 -12.762 -1.026 1.00 96.62 172 ASN A O 1
ATOM 1259 N N . GLY A 1 173 ? 2.250 -12.943 -3.172 1.00 96.56 173 GLY A N 1
ATOM 1260 C CA . GLY A 1 173 ? 0.833 -13.157 -2.904 1.00 96.56 173 GLY A CA 1
ATOM 1261 C C . GLY A 1 173 ? 0.579 -14.384 -2.028 1.00 96.56 173 GLY A C 1
ATOM 1262 O O . GLY A 1 173 ? -0.249 -14.315 -1.124 1.00 96.56 173 GLY A O 1
ATOM 1263 N N . ALA A 1 174 ? 1.330 -15.473 -2.210 1.00 97.31 174 ALA A N 1
ATOM 1264 C CA . ALA A 1 174 ? 1.233 -16.656 -1.355 1.00 97.31 174 ALA A CA 1
ATOM 1265 C C . ALA A 1 174 ? 1.651 -16.371 0.101 1.00 97.31 174 ALA A C 1
ATOM 1267 O O . ALA A 1 174 ? 0.945 -16.767 1.032 1.00 97.31 174 ALA A O 1
ATOM 1268 N N . ALA A 1 175 ? 2.751 -15.639 0.313 1.00 97.94 175 ALA A N 1
ATOM 1269 C CA . ALA A 1 175 ? 3.189 -15.233 1.653 1.00 97.94 175 ALA A CA 1
ATOM 1270 C C . ALA A 1 175 ? 2.159 -14.311 2.333 1.00 97.94 175 ALA A C 1
ATOM 1272 O O . ALA A 1 175 ? 1.793 -14.511 3.494 1.00 97.94 175 ALA A O 1
ATOM 1273 N N . LEU A 1 176 ? 1.620 -13.344 1.586 1.00 98.56 176 LEU A N 1
ATOM 1274 C CA . LEU A 1 176 ? 0.582 -12.435 2.075 1.00 98.56 176 LEU A CA 1
ATOM 1275 C C . LEU A 1 176 ? -0.731 -13.174 2.375 1.00 98.56 176 LEU A C 1
ATOM 1277 O O . LEU A 1 176 ? -1.356 -12.913 3.403 1.00 98.56 176 LEU A O 1
ATOM 1281 N N . ALA A 1 177 ? -1.137 -14.127 1.533 1.00 98.50 177 ALA A N 1
ATOM 1282 C CA . ALA A 1 177 ? -2.300 -14.979 1.772 1.00 98.50 177 ALA A CA 1
ATOM 1283 C C . ALA A 1 177 ? -2.148 -15.785 3.071 1.00 98.50 177 ALA A C 1
ATOM 1285 O O . ALA A 1 177 ? -3.082 -15.837 3.875 1.00 98.50 177 ALA A O 1
ATOM 1286 N N . ALA A 1 178 ? -0.961 -16.347 3.321 1.00 98.50 178 ALA A N 1
ATOM 1287 C CA . ALA A 1 178 ? -0.665 -17.059 4.561 1.00 98.50 178 ALA A CA 1
ATOM 1288 C C . ALA A 1 178 ? -0.783 -16.140 5.791 1.00 98.50 178 ALA A C 1
ATOM 1290 O O . ALA A 1 178 ? -1.409 -16.526 6.779 1.00 98.50 178 ALA A O 1
ATOM 1291 N N . ALA A 1 179 ? -0.279 -14.903 5.715 1.00 98.62 179 ALA A N 1
ATOM 1292 C CA . ALA A 1 179 ? -0.410 -13.920 6.794 1.00 98.62 179 ALA A CA 1
ATOM 1293 C C . ALA A 1 179 ? -1.881 -13.532 7.065 1.00 98.62 179 ALA A C 1
ATOM 1295 O O . ALA A 1 179 ? -2.317 -13.476 8.220 1.00 98.62 179 ALA A O 1
ATOM 1296 N N . ILE A 1 180 ? -2.686 -13.333 6.013 1.00 98.69 180 ILE A N 1
ATOM 1297 C CA . ILE A 1 180 ? -4.132 -13.063 6.134 1.00 98.69 180 ILE A CA 1
ATOM 1298 C C . ILE A 1 180 ? -4.851 -14.250 6.796 1.00 98.69 180 ILE A C 1
ATOM 1300 O O . ILE A 1 180 ? -5.666 -14.077 7.714 1.00 98.69 180 ILE A O 1
ATOM 1304 N N . ALA A 1 181 ? -4.548 -15.470 6.352 1.00 98.50 181 ALA A N 1
ATOM 1305 C CA . ALA A 1 181 ? -5.133 -16.694 6.885 1.00 98.50 181 ALA A CA 1
ATOM 1306 C C . ALA A 1 181 ? -4.769 -16.909 8.363 1.00 98.50 181 ALA A C 1
ATOM 1308 O O . ALA A 1 181 ? -5.654 -17.226 9.160 1.00 98.50 181 ALA A O 1
ATOM 1309 N N . ALA A 1 182 ? -3.512 -16.661 8.737 1.00 98.38 182 ALA A N 1
ATOM 1310 C CA . ALA A 1 182 ? -2.998 -16.845 10.093 1.00 98.38 182 ALA A CA 1
ATOM 1311 C C . ALA A 1 182 ? -3.498 -15.791 11.096 1.00 98.38 182 ALA A C 1
ATOM 1313 O O . ALA A 1 182 ? -3.553 -16.068 12.294 1.00 98.38 182 ALA A O 1
ATOM 1314 N N . SER A 1 183 ? -3.883 -14.595 10.635 1.00 98.25 183 SER A N 1
ATOM 1315 C CA . SER A 1 183 ? -4.363 -13.536 11.529 1.00 98.25 183 SER A CA 1
ATOM 1316 C C . SER A 1 183 ? -5.598 -13.985 12.333 1.00 98.25 183 SER A C 1
ATOM 1318 O O . SER A 1 183 ? -6.602 -14.377 11.732 1.00 98.25 183 SER A O 1
ATOM 1320 N N . PRO A 1 184 ? -5.605 -13.869 13.674 1.00 96.94 184 PRO A N 1
ATOM 1321 C CA . PRO A 1 184 ? -6.788 -14.167 14.486 1.00 96.94 184 PRO A CA 1
ATOM 1322 C C . PRO A 1 184 ? -7.861 -13.067 14.399 1.00 96.94 184 PRO A C 1
ATOM 1324 O O . PRO A 1 184 ? -8.988 -13.260 14.848 1.00 96.94 184 PRO A O 1
ATOM 1327 N N . LYS A 1 185 ? -7.516 -11.905 13.830 1.00 98.12 185 LYS A N 1
ATOM 1328 C CA . LYS A 1 185 ? -8.400 -10.748 13.643 1.00 98.12 185 LYS A CA 1
ATOM 1329 C C . LYS A 1 185 ? -8.735 -10.549 12.162 1.00 98.12 185 LYS A C 1
ATOM 1331 O O . LYS A 1 185 ? -7.922 -10.923 11.308 1.00 98.12 185 LYS A O 1
ATOM 1336 N N . PRO A 1 186 ? -9.862 -9.890 11.837 1.00 98.38 186 PRO A N 1
ATOM 1337 C CA . PRO A 1 186 ? -10.028 -9.277 10.526 1.00 98.38 186 PRO A CA 1
ATOM 1338 C C . PRO A 1 186 ? -8.857 -8.332 10.223 1.00 98.38 186 PRO A C 1
ATOM 1340 O O . PRO A 1 186 ? -8.300 -7.708 11.131 1.00 98.38 186 PRO A O 1
ATOM 1343 N N . VAL A 1 187 ? -8.472 -8.231 8.957 1.00 98.75 187 VAL A N 1
ATOM 1344 C CA . VAL A 1 187 ? -7.259 -7.527 8.535 1.00 98.75 187 VAL A CA 1
ATOM 1345 C C . VAL A 1 187 ? -7.569 -6.272 7.726 1.00 98.75 187 VAL A C 1
ATOM 1347 O O . VAL A 1 187 ? -8.511 -6.244 6.932 1.00 98.75 187 VAL A O 1
ATOM 1350 N N . ILE A 1 188 ? -6.749 -5.241 7.908 1.00 98.81 188 ILE A N 1
ATOM 1351 C CA . ILE A 1 188 ? -6.641 -4.098 6.998 1.00 98.81 188 ILE A CA 1
ATOM 1352 C C . ILE A 1 188 ? -5.309 -4.239 6.267 1.00 98.81 188 ILE A C 1
ATOM 1354 O O . ILE A 1 188 ? -4.259 -4.362 6.898 1.00 98.81 188 ILE A O 1
ATOM 1358 N N . LEU A 1 189 ? -5.361 -4.254 4.939 1.00 98.81 189 LEU A N 1
ATOM 1359 C CA . LEU A 1 189 ? -4.194 -4.451 4.085 1.00 98.81 189 LEU A CA 1
ATOM 1360 C C . LEU A 1 189 ? -3.672 -3.094 3.615 1.00 98.81 189 LEU A C 1
ATOM 1362 O O . LEU A 1 189 ? -4.445 -2.291 3.097 1.00 98.81 189 LEU A O 1
ATOM 1366 N N . ILE A 1 190 ? -2.376 -2.842 3.776 1.00 98.75 190 ILE A N 1
ATOM 1367 C CA . ILE A 1 190 ? -1.714 -1.603 3.347 1.00 98.75 190 ILE A CA 1
ATOM 1368 C C . ILE A 1 190 ? -0.545 -1.983 2.440 1.00 98.75 190 ILE A C 1
ATOM 1370 O O . ILE A 1 190 ? 0.522 -2.380 2.906 1.00 98.75 190 ILE A O 1
ATOM 1374 N N . GLY A 1 191 ? -0.752 -1.898 1.131 1.00 98.38 191 GLY A N 1
ATOM 1375 C CA . GLY A 1 191 ? 0.282 -2.173 0.141 1.00 98.38 191 GLY A CA 1
ATOM 1376 C C . GLY A 1 191 ? 0.856 -0.882 -0.420 1.00 98.38 191 GLY A C 1
ATOM 1377 O O . GLY A 1 191 ? 0.101 -0.040 -0.903 1.00 98.38 191 GLY A O 1
ATOM 1378 N N . HIS A 1 192 ? 2.179 -0.738 -0.401 1.00 98.00 192 HIS A N 1
ATOM 1379 C CA . HIS A 1 192 ? 2.861 0.337 -1.117 1.00 98.00 192 HIS A CA 1
ATOM 1380 C C . HIS A 1 192 ? 3.426 -0.166 -2.447 1.00 98.00 192 HIS A C 1
ATOM 1382 O O . HIS A 1 192 ? 4.019 -1.247 -2.505 1.00 98.00 192 HIS A O 1
ATOM 1388 N N . SER A 1 193 ? 3.284 0.625 -3.514 1.00 96.25 193 SER A N 1
ATOM 1389 C CA . SER A 1 193 ? 3.819 0.305 -4.839 1.00 96.25 193 SER A CA 1
ATOM 1390 C C . SER A 1 193 ? 3.359 -1.096 -5.287 1.00 96.25 193 SER A C 1
ATOM 1392 O O . SER A 1 193 ? 2.161 -1.394 -5.220 1.00 96.25 193 SER A O 1
ATOM 1394 N N . LYS A 1 194 ? 4.279 -1.981 -5.701 1.00 96.19 194 LYS A N 1
ATOM 1395 C CA . LYS A 1 194 ? 3.992 -3.387 -6.052 1.00 96.19 194 LYS A CA 1
ATOM 1396 C C . LYS A 1 194 ? 3.289 -4.175 -4.932 1.00 96.19 194 LYS A C 1
ATOM 1398 O O . LYS A 1 194 ? 2.487 -5.048 -5.241 1.00 96.19 194 LYS A O 1
ATOM 1403 N N . GLY A 1 195 ? 3.493 -3.838 -3.658 1.00 97.31 195 GLY A N 1
ATOM 1404 C CA . GLY A 1 195 ? 2.916 -4.578 -2.531 1.00 97.31 195 GLY A CA 1
ATOM 1405 C C . GLY A 1 195 ? 1.384 -4.635 -2.533 1.00 97.31 195 GLY A C 1
ATOM 1406 O O . GLY A 1 195 ? 0.802 -5.619 -2.085 1.00 97.31 195 GLY A O 1
ATOM 1407 N N . ALA A 1 196 ? 0.698 -3.629 -3.090 1.00 97.00 196 ALA A N 1
ATOM 1408 C CA . ALA A 1 196 ? -0.759 -3.714 -3.240 1.00 97.00 196 ALA A CA 1
ATOM 1409 C C . ALA A 1 196 ? -1.182 -4.668 -4.363 1.00 97.00 196 ALA A C 1
ATOM 1411 O O . ALA A 1 196 ? -2.232 -5.298 -4.259 1.00 97.00 196 ALA A O 1
ATOM 1412 N N . LEU A 1 197 ? -0.374 -4.798 -5.420 1.00 94.94 197 LEU A N 1
ATOM 1413 C CA . LEU A 1 197 ? -0.605 -5.795 -6.467 1.00 94.94 197 LEU A CA 1
ATOM 1414 C C . LEU A 1 197 ? -0.405 -7.206 -5.917 1.00 94.94 197 LEU A C 1
ATOM 1416 O O . LEU A 1 197 ? -1.185 -8.090 -6.251 1.00 94.94 197 LEU A O 1
ATOM 1420 N N . ASP A 1 198 ? 0.564 -7.387 -5.020 1.00 97.25 198 ASP A N 1
ATOM 1421 C CA . ASP A 1 198 ? 0.800 -8.658 -4.332 1.00 97.25 198 ASP A CA 1
ATOM 1422 C C . ASP A 1 198 ? -0.407 -9.040 -3.459 1.00 97.25 198 ASP A C 1
ATOM 1424 O O . ASP A 1 198 ? -0.875 -10.177 -3.515 1.00 97.25 198 ASP A O 1
ATOM 1428 N N . PHE A 1 199 ? -1.004 -8.083 -2.734 1.00 97.69 199 PHE A N 1
ATOM 1429 C CA . PHE A 1 199 ? -2.273 -8.315 -2.033 1.00 97.69 199 PHE A CA 1
ATOM 1430 C C . PHE A 1 199 ? -3.430 -8.628 -2.985 1.00 97.69 199 PHE A C 1
ATOM 1432 O O . PHE A 1 199 ? -4.204 -9.545 -2.721 1.00 97.69 199 PHE A O 1
ATOM 1439 N N . LEU A 1 200 ? -3.566 -7.900 -4.095 1.00 95.12 200 LEU A N 1
ATOM 1440 C CA . LEU A 1 200 ? -4.601 -8.191 -5.090 1.00 95.12 200 LEU A CA 1
ATOM 1441 C C . LEU A 1 200 ? -4.429 -9.596 -5.686 1.00 95.12 200 LEU A C 1
ATOM 1443 O O . LEU A 1 200 ? -5.423 -10.297 -5.858 1.00 95.12 200 LEU A O 1
ATOM 1447 N N . GLY A 1 201 ? -3.191 -10.028 -5.940 1.00 93.94 201 GLY A N 1
ATOM 1448 C CA . GLY A 1 201 ? -2.859 -11.396 -6.338 1.00 93.94 201 GLY A CA 1
ATOM 1449 C C . GLY A 1 201 ? -3.263 -12.414 -5.273 1.00 93.94 201 GLY A C 1
ATOM 1450 O O . GLY A 1 201 ? -3.986 -13.361 -5.574 1.00 93.94 201 GLY A O 1
ATOM 1451 N N . ALA A 1 202 ? -2.915 -12.161 -4.007 1.00 96.69 202 ALA A N 1
ATOM 1452 C CA . ALA A 1 202 ? -3.314 -13.004 -2.882 1.00 96.69 202 ALA A CA 1
ATOM 1453 C C . ALA A 1 202 ? -4.840 -13.198 -2.811 1.00 96.69 202 ALA A C 1
ATOM 1455 O O . ALA A 1 202 ? -5.310 -14.326 -2.653 1.00 96.69 202 ALA A O 1
ATOM 1456 N N . LEU A 1 203 ? -5.619 -12.119 -2.959 1.00 95.88 203 LEU A N 1
ATOM 1457 C CA . LEU A 1 203 ? -7.088 -12.153 -2.898 1.00 95.88 203 LEU A CA 1
ATOM 1458 C C . LEU A 1 203 ? -7.743 -12.752 -4.146 1.00 95.88 203 LEU A C 1
ATOM 1460 O O . LEU A 1 203 ? -8.820 -13.341 -4.033 1.00 95.88 203 LEU A O 1
ATOM 1464 N N . ARG A 1 204 ? -7.111 -12.603 -5.316 1.00 93.06 204 ARG A N 1
ATOM 1465 C CA . ARG A 1 204 ? -7.515 -13.260 -6.566 1.00 93.06 204 ARG A CA 1
ATOM 1466 C C . ARG A 1 204 ? -7.392 -14.773 -6.436 1.00 93.06 204 ARG A C 1
ATOM 1468 O O . ARG A 1 204 ? -8.333 -15.491 -6.755 1.00 93.06 204 ARG A O 1
ATOM 1475 N N . ASP A 1 205 ? -6.240 -15.229 -5.956 1.00 94.00 205 ASP A N 1
ATOM 1476 C CA . ASP A 1 205 ? -5.891 -16.650 -5.922 1.00 94.00 205 ASP A CA 1
ATOM 1477 C C . ASP A 1 205 ? -6.526 -17.362 -4.715 1.00 94.00 205 ASP A C 1
ATOM 1479 O O . ASP A 1 205 ? -6.674 -18.582 -4.713 1.00 94.00 205 ASP A O 1
ATOM 1483 N N . ASN A 1 206 ? -6.966 -16.598 -3.707 1.00 95.62 206 ASN A N 1
ATOM 1484 C CA . ASN A 1 206 ? -7.599 -17.102 -2.489 1.00 95.62 206 ASN A CA 1
ATOM 1485 C C . ASN A 1 206 ? -8.895 -16.328 -2.173 1.00 95.62 206 ASN A C 1
ATOM 1487 O O . ASN A 1 206 ? -8.956 -15.601 -1.175 1.00 95.62 206 ASN A O 1
ATOM 1491 N N . PRO A 1 207 ? -9.964 -16.478 -2.977 1.00 94.12 207 PRO A N 1
ATOM 1492 C CA . PRO A 1 207 ? -11.181 -15.674 -2.837 1.00 94.12 207 PRO A CA 1
ATOM 1493 C C . PRO A 1 207 ? -11.847 -15.794 -1.455 1.00 94.12 207 PRO A C 1
ATOM 1495 O O . PRO A 1 207 ? -12.400 -14.816 -0.957 1.00 94.12 207 PRO A O 1
ATOM 1498 N N . GLY A 1 208 ? -11.729 -16.946 -0.781 1.00 95.12 208 GLY A N 1
ATOM 1499 C CA . GLY A 1 208 ? -12.251 -17.137 0.580 1.00 95.12 208 GLY A CA 1
ATOM 1500 C C . GLY A 1 208 ? -11.581 -16.256 1.645 1.00 95.12 208 GLY A C 1
ATOM 1501 O O . GLY A 1 208 ? -12.201 -15.931 2.654 1.00 95.12 208 GLY A O 1
ATOM 1502 N N . LEU A 1 209 ? -10.343 -15.795 1.421 1.00 96.88 209 LEU A N 1
ATOM 1503 C CA . LEU A 1 209 ? -9.659 -14.904 2.367 1.00 96.88 209 LEU A CA 1
ATOM 1504 C C . LEU A 1 209 ? -10.260 -13.502 2.396 1.00 96.88 209 LEU A C 1
ATOM 1506 O O . LEU A 1 209 ? -10.093 -12.790 3.388 1.00 96.88 209 LEU A O 1
ATOM 1510 N N . GLN A 1 210 ? -10.983 -13.106 1.347 1.00 96.62 210 GLN A N 1
ATOM 1511 C CA . GLN A 1 210 ? -11.571 -11.776 1.263 1.00 96.62 210 GLN A CA 1
ATOM 1512 C C . GLN A 1 210 ? -12.555 -11.504 2.410 1.00 96.62 210 GLN A C 1
ATOM 1514 O O . GLN A 1 210 ? -12.675 -10.353 2.829 1.00 96.62 210 GLN A O 1
ATOM 1519 N N . GLU A 1 211 ? -13.205 -12.529 2.976 1.00 96.06 211 GLU A N 1
ATOM 1520 C CA . GLU A 1 211 ? -14.094 -12.391 4.142 1.00 96.06 211 GLU A CA 1
ATOM 1521 C C . GLU A 1 211 ? -13.374 -11.867 5.391 1.00 96.06 211 GLU A C 1
ATOM 1523 O O . GLU A 1 211 ? -13.966 -11.143 6.191 1.00 96.06 211 GLU A O 1
ATOM 1528 N N . LYS A 1 212 ? -12.077 -12.166 5.538 1.00 97.31 212 LYS A N 1
ATOM 1529 C CA . LYS A 1 212 ? -11.254 -11.652 6.643 1.00 97.31 212 LYS A CA 1
ATOM 1530 C C . LYS A 1 212 ? -10.754 -10.235 6.387 1.00 97.31 212 LYS A C 1
ATOM 1532 O O . LYS A 1 212 ? -10.289 -9.591 7.323 1.00 97.31 212 LYS A O 1
ATOM 1537 N N . VAL A 1 213 ? -10.827 -9.736 5.155 1.00 98.31 213 VAL A N 1
ATOM 1538 C CA . VAL A 1 213 ? -10.306 -8.417 4.786 1.00 98.31 213 VAL A CA 1
ATOM 1539 C C . VAL A 1 213 ? -11.380 -7.353 4.982 1.00 98.31 213 VAL A C 1
ATOM 1541 O O . VAL A 1 213 ? -12.424 -7.374 4.331 1.00 98.31 213 VAL A O 1
ATOM 1544 N N . ALA A 1 214 ? -11.115 -6.397 5.869 1.00 97.81 214 ALA A N 1
ATOM 1545 C CA . ALA A 1 214 ? -12.000 -5.269 6.147 1.00 97.81 214 ALA A CA 1
ATOM 1546 C C . ALA A 1 214 ? -11.794 -4.096 5.175 1.00 97.81 214 ALA A C 1
ATOM 1548 O O . ALA A 1 214 ? -12.747 -3.372 4.873 1.00 97.81 214 ALA A O 1
ATOM 1549 N N . ALA A 1 215 ? -10.558 -3.898 4.711 1.00 98.19 215 ALA A N 1
ATOM 1550 C CA . ALA A 1 215 ? -10.195 -2.893 3.717 1.00 98.19 215 ALA A CA 1
ATOM 1551 C C . ALA A 1 215 ? -8.846 -3.217 3.055 1.00 98.19 215 ALA A C 1
ATOM 1553 O O . ALA A 1 215 ? -7.989 -3.862 3.667 1.00 98.19 215 ALA A O 1
ATOM 1554 N N . LEU A 1 216 ? -8.655 -2.715 1.834 1.00 98.38 216 LEU A N 1
ATOM 1555 C CA . LEU A 1 216 ? -7.380 -2.702 1.111 1.00 98.38 216 LEU A CA 1
ATOM 1556 C C . LEU A 1 216 ? -7.008 -1.260 0.755 1.00 98.38 216 LEU A C 1
ATOM 1558 O O . LEU A 1 216 ? -7.782 -0.575 0.092 1.00 98.38 216 LEU A O 1
ATOM 1562 N N . LEU A 1 217 ? -5.813 -0.825 1.143 1.00 98.50 217 LEU A N 1
ATOM 1563 C CA . LEU A 1 217 ? -5.201 0.428 0.718 1.00 98.50 217 LEU A CA 1
ATOM 1564 C C . LEU A 1 217 ? -4.056 0.150 -0.260 1.00 98.50 217 LEU A C 1
ATOM 1566 O O . LEU A 1 217 ? -3.079 -0.513 0.090 1.00 98.50 217 LEU A O 1
ATOM 1570 N N . ALA A 1 218 ? -4.174 0.707 -1.461 1.00 97.88 218 ALA A N 1
ATOM 1571 C CA . ALA A 1 218 ? -3.142 0.758 -2.484 1.00 97.88 218 ALA A CA 1
ATOM 1572 C C . ALA A 1 218 ? -2.484 2.147 -2.489 1.00 97.88 218 ALA A C 1
ATOM 1574 O O . ALA A 1 218 ? -3.043 3.115 -3.009 1.00 97.88 218 ALA A O 1
ATOM 1575 N N . LEU A 1 219 ? -1.310 2.254 -1.872 1.00 97.69 219 LEU A N 1
ATOM 1576 C CA . LEU A 1 219 ? -0.520 3.481 -1.809 1.00 97.69 219 LEU A CA 1
ATOM 1577 C C . LEU A 1 219 ? 0.477 3.499 -2.972 1.00 97.69 219 LEU A C 1
ATOM 1579 O O . LEU A 1 219 ? 1.367 2.654 -3.038 1.00 97.69 219 LEU A O 1
ATOM 1583 N N . GLN A 1 220 ? 0.321 4.455 -3.889 1.00 95.88 220 GLN A N 1
ATOM 1584 C CA . GLN A 1 220 ? 1.187 4.672 -5.056 1.00 95.88 220 GLN A CA 1
ATOM 1585 C C . GLN A 1 220 ? 1.403 3.398 -5.889 1.00 95.88 220 GLN A C 1
ATOM 1587 O O . GLN A 1 220 ? 2.471 3.146 -6.434 1.00 95.88 220 GLN A O 1
ATOM 1592 N N . SER A 1 221 ? 0.392 2.537 -5.973 1.00 95.62 221 SER A N 1
ATOM 1593 C CA . SER A 1 221 ? 0.520 1.236 -6.631 1.00 95.62 221 SER A CA 1
ATOM 1594 C C . SER A 1 221 ? 0.361 1.354 -8.143 1.00 95.62 221 SER A C 1
ATOM 1596 O O . SER A 1 221 ? -0.590 1.991 -8.576 1.00 95.62 221 SER A O 1
ATOM 1598 N N . PRO A 1 222 ? 1.211 0.723 -8.974 1.00 94.38 222 PRO A N 1
ATOM 1599 C CA . PRO A 1 222 ? 1.071 0.759 -10.431 1.00 94.38 222 PRO A CA 1
ATOM 1600 C C . PRO A 1 222 ? -0.048 -0.184 -10.901 1.00 94.38 222 PRO A C 1
ATOM 1602 O O . PRO A 1 222 ? 0.208 -1.192 -11.557 1.00 94.38 222 PRO A O 1
ATOM 1605 N N . TYR A 1 223 ? -1.303 0.113 -10.557 1.00 92.44 223 TYR A N 1
ATOM 1606 C CA . TYR A 1 223 ? -2.444 -0.739 -10.893 1.00 92.44 223 TYR A CA 1
ATOM 1607 C C . TYR A 1 223 ? -2.624 -0.927 -12.403 1.00 92.44 223 TYR A C 1
ATOM 1609 O O . TYR A 1 223 ? -2.876 -2.039 -12.830 1.00 92.44 223 TYR A O 1
ATOM 1617 N N . TYR A 1 224 ? -2.415 0.071 -13.250 1.00 90.19 224 TYR A N 1
ATOM 1618 C CA . TYR A 1 224 ? -2.392 -0.130 -14.710 1.00 90.19 224 TYR A CA 1
ATOM 1619 C C . TYR A 1 224 ? -0.974 -0.304 -15.269 1.00 90.19 224 TYR A C 1
ATOM 1621 O O . TYR A 1 224 ? -0.749 -0.229 -16.473 1.00 90.19 224 TYR A O 1
ATOM 1629 N N . GLY A 1 225 ? -0.011 -0.580 -14.389 1.00 90.50 225 GLY A N 1
ATOM 1630 C CA . GLY A 1 225 ? 1.403 -0.669 -14.715 1.00 90.50 225 GLY A CA 1
ATOM 1631 C C . GLY A 1 225 ? 2.109 0.686 -14.701 1.00 90.50 225 GLY A C 1
ATOM 1632 O O . GLY A 1 225 ? 1.527 1.741 -14.441 1.00 90.50 225 GLY A O 1
ATOM 1633 N N . THR A 1 226 ? 3.412 0.662 -14.958 1.00 89.38 226 THR A N 1
ATOM 1634 C CA . THR A 1 226 ? 4.274 1.843 -14.997 1.00 89.38 226 THR A CA 1
ATOM 1635 C C . THR A 1 226 ? 5.105 1.881 -16.281 1.00 89.38 226 THR A C 1
ATOM 1637 O O . THR A 1 226 ? 5.712 0.873 -16.655 1.00 89.38 226 THR A O 1
ATOM 1640 N N . PRO A 1 227 ? 5.213 3.061 -16.930 1.00 85.00 227 PRO A N 1
ATOM 1641 C CA . PRO A 1 227 ? 6.069 3.222 -18.102 1.00 85.00 227 PRO A CA 1
ATOM 1642 C C . PRO A 1 227 ? 7.559 3.081 -17.760 1.00 85.00 227 PRO A C 1
ATOM 1644 O O . PRO A 1 227 ? 8.374 2.852 -18.651 1.00 85.00 227 PRO A O 1
ATOM 1647 N N . VAL A 1 228 ? 7.931 3.202 -16.478 1.00 85.56 228 VAL A N 1
ATOM 1648 C CA . VAL A 1 228 ? 9.301 2.951 -16.019 1.00 85.56 228 VAL A CA 1
ATOM 1649 C C . VAL A 1 228 ? 9.663 1.487 -16.245 1.00 85.56 228 VAL A C 1
ATOM 1651 O O . VAL A 1 228 ? 10.739 1.209 -16.767 1.00 85.56 228 VAL A O 1
ATOM 1654 N N . SER A 1 229 ? 8.754 0.558 -15.938 1.00 86.88 229 SER A N 1
ATOM 1655 C CA . SER A 1 229 ? 9.002 -0.861 -16.193 1.00 86.88 229 SER A CA 1
ATOM 1656 C C . SER A 1 229 ? 9.075 -1.166 -17.691 1.00 86.88 229 SER A C 1
ATOM 1658 O O . SER A 1 229 ? 10.021 -1.817 -18.133 1.00 86.88 229 SER A O 1
ATOM 1660 N N . ASP A 1 230 ? 8.170 -0.601 -18.502 1.00 85.19 230 ASP A N 1
ATOM 1661 C CA . ASP A 1 230 ? 8.239 -0.748 -19.965 1.00 85.19 230 ASP A CA 1
ATOM 1662 C C . ASP A 1 230 ? 9.589 -0.255 -20.511 1.00 85.19 230 ASP A C 1
ATOM 1664 O O . ASP A 1 230 ? 10.209 -0.902 -21.355 1.00 85.19 230 ASP A O 1
ATOM 1668 N N . HIS A 1 231 ? 10.084 0.879 -20.003 1.00 83.88 231 HIS A N 1
ATOM 1669 C CA . HIS A 1 231 ? 11.380 1.426 -20.391 1.00 83.88 231 HIS A CA 1
ATOM 1670 C C . HIS A 1 231 ? 12.540 0.497 -20.016 1.00 83.88 231 HIS A C 1
ATOM 1672 O O . HIS A 1 231 ? 13.443 0.298 -20.831 1.00 83.88 231 HIS A O 1
ATOM 1678 N N . ILE A 1 232 ? 12.523 -0.073 -18.808 1.00 82.94 232 ILE A N 1
ATOM 1679 C CA . ILE A 1 232 ? 13.554 -1.012 -18.343 1.00 82.94 232 ILE A CA 1
ATOM 1680 C C . ILE A 1 232 ? 13.532 -2.296 -19.173 1.00 82.94 232 ILE A C 1
ATOM 1682 O O . ILE A 1 232 ? 14.590 -2.815 -19.502 1.00 82.94 232 ILE A O 1
ATOM 1686 N N . LEU A 1 233 ? 12.354 -2.796 -19.541 1.00 84.25 233 LEU A N 1
ATOM 1687 C CA . LEU A 1 233 ? 12.219 -4.011 -20.345 1.00 84.25 233 LEU A CA 1
ATOM 1688 C C . LEU A 1 233 ? 12.585 -3.795 -21.823 1.00 84.25 233 LEU A C 1
ATOM 1690 O O . LEU A 1 233 ? 13.064 -4.727 -22.469 1.00 84.25 233 LEU A O 1
ATOM 1694 N N . TRP A 1 234 ? 12.340 -2.596 -22.367 1.00 78.19 234 TRP A N 1
ATOM 1695 C CA . TRP A 1 234 ? 12.459 -2.313 -23.805 1.00 78.19 234 TRP A CA 1
ATOM 1696 C C . TRP A 1 234 ? 13.720 -1.542 -24.213 1.00 78.19 234 TRP A C 1
ATOM 1698 O O . TRP A 1 234 ? 14.305 -1.834 -25.254 1.00 78.19 234 TRP A O 1
ATOM 1708 N N . ARG A 1 235 ? 14.114 -0.507 -23.458 1.00 68.88 235 ARG A N 1
ATOM 1709 C CA . ARG A 1 235 ? 15.140 0.469 -23.887 1.00 68.88 235 ARG A CA 1
ATOM 1710 C C . ARG A 1 235 ? 16.476 0.322 -23.181 1.00 68.88 235 ARG A C 1
ATOM 1712 O O . ARG A 1 235 ? 17.501 0.670 -23.763 1.00 68.88 235 ARG A O 1
ATOM 1719 N N . ALA A 1 236 ? 16.481 -0.165 -21.948 1.00 64.31 236 ALA A N 1
ATOM 1720 C CA . ALA A 1 236 ? 17.707 -0.545 -21.271 1.00 64.31 236 ALA A CA 1
ATOM 1721 C C . ALA A 1 236 ? 17.860 -2.067 -21.375 1.00 64.31 236 ALA A C 1
ATOM 1723 O O . ALA A 1 236 ? 16.906 -2.782 -21.092 1.00 64.31 236 ALA A O 1
ATOM 1724 N N . PRO A 1 237 ? 19.034 -2.613 -21.725 1.00 71.69 237 PRO A N 1
ATOM 1725 C CA . PRO A 1 237 ? 19.307 -3.995 -21.361 1.00 71.69 237 PRO A CA 1
ATOM 1726 C C . PRO A 1 237 ? 19.099 -4.112 -19.846 1.00 71.69 237 PRO A C 1
ATOM 1728 O O . PRO A 1 237 ? 19.661 -3.305 -19.101 1.00 71.69 237 PRO A O 1
ATOM 1731 N N . LEU A 1 238 ? 18.309 -5.081 -19.380 1.00 74.38 238 LEU A N 1
ATOM 1732 C CA . LEU A 1 238 ? 18.035 -5.258 -17.948 1.00 74.38 238 LEU A CA 1
ATOM 1733 C C . LEU A 1 238 ? 19.336 -5.343 -17.132 1.00 74.38 238 LEU A C 1
ATOM 1735 O O . LEU A 1 238 ? 19.441 -4.749 -16.066 1.00 74.38 238 LEU A O 1
ATOM 1739 N N . GLU A 1 239 ? 20.371 -5.960 -17.703 1.00 70.62 239 GLU A N 1
ATOM 1740 C CA . GLU A 1 239 ? 21.734 -5.984 -17.163 1.00 70.62 239 GLU A CA 1
ATOM 1741 C C . GLU A 1 239 ? 22.374 -4.596 -16.999 1.00 70.62 239 GLU A C 1
ATOM 1743 O O . GLU A 1 239 ? 23.084 -4.344 -16.029 1.00 70.62 239 GLU A O 1
ATOM 1748 N N . GLU A 1 240 ? 22.168 -3.682 -17.950 1.00 74.12 240 GLU A N 1
ATOM 1749 C CA . GLU A 1 240 ? 22.699 -2.317 -17.886 1.00 74.12 240 GLU A CA 1
ATOM 1750 C C . GLU A 1 240 ? 21.948 -1.482 -16.851 1.00 74.12 240 GLU A C 1
ATOM 1752 O O . GLU A 1 240 ? 22.564 -0.710 -16.113 1.00 74.12 240 GLU A O 1
ATOM 1757 N N . TRP A 1 241 ? 20.630 -1.658 -16.755 1.00 77.19 241 TRP A N 1
ATOM 1758 C CA . TRP A 1 241 ? 19.844 -1.045 -15.691 1.00 77.19 241 TRP A CA 1
ATOM 1759 C C . TRP A 1 241 ? 20.289 -1.557 -14.314 1.00 77.19 241 TRP A C 1
ATOM 1761 O O . TRP A 1 241 ? 20.594 -0.746 -13.442 1.00 77.19 241 TRP A O 1
ATOM 1771 N N . GLN A 1 242 ? 20.445 -2.874 -14.153 1.00 72.31 242 GLN A N 1
ATOM 1772 C CA . GLN A 1 242 ? 20.955 -3.493 -12.926 1.00 72.31 242 GLN A CA 1
ATOM 1773 C C . GLN A 1 242 ? 22.365 -3.003 -12.582 1.00 72.31 242 GLN A C 1
ATOM 1775 O O . GLN A 1 242 ? 22.621 -2.646 -11.436 1.00 72.31 242 GLN A O 1
ATOM 1780 N N . ARG A 1 243 ? 23.269 -2.891 -13.568 1.00 69.38 243 ARG A N 1
ATOM 1781 C CA . ARG A 1 243 ? 24.605 -2.297 -13.379 1.00 69.38 243 ARG A CA 1
ATOM 1782 C C . ARG A 1 243 ? 24.529 -0.878 -12.831 1.00 69.38 243 ARG A C 1
ATOM 1784 O O . ARG A 1 243 ? 25.280 -0.529 -11.922 1.00 69.38 243 ARG A O 1
ATOM 1791 N N . ARG A 1 244 ? 23.658 -0.039 -13.395 1.00 70.75 244 ARG A N 1
ATOM 1792 C CA . ARG A 1 244 ? 23.473 1.348 -12.940 1.00 70.75 244 ARG A CA 1
ATOM 1793 C C . ARG A 1 244 ? 22.873 1.397 -11.543 1.00 70.75 244 ARG A C 1
ATOM 1795 O O . ARG A 1 244 ? 23.337 2.180 -10.724 1.00 70.75 244 ARG A O 1
ATOM 1802 N N . TYR A 1 245 ? 21.898 0.543 -11.274 1.00 70.38 245 TYR A N 1
ATOM 1803 C CA . TYR A 1 245 ? 21.251 0.418 -9.979 1.00 70.38 245 TYR A CA 1
ATOM 1804 C C . TYR A 1 245 ? 22.237 -0.020 -8.886 1.00 70.38 245 TYR A C 1
ATOM 1806 O O . TYR A 1 245 ? 22.421 0.698 -7.907 1.00 70.38 245 TYR A O 1
ATOM 1814 N N . ALA A 1 246 ? 22.988 -1.102 -9.110 1.00 67.12 246 ALA A N 1
ATOM 1815 C CA . ALA A 1 246 ? 24.008 -1.595 -8.183 1.00 67.12 246 ALA A CA 1
ATOM 1816 C C . ALA A 1 246 ? 25.086 -0.539 -7.876 1.00 67.12 246 ALA A C 1
ATOM 1818 O O . ALA A 1 246 ? 25.514 -0.403 -6.732 1.00 67.12 246 ALA A O 1
ATOM 1819 N N . ARG A 1 247 ? 25.489 0.268 -8.871 1.00 67.31 247 ARG A N 1
ATOM 1820 C CA . ARG A 1 247 ? 26.411 1.403 -8.658 1.00 67.31 247 ARG A CA 1
ATOM 1821 C C . ARG A 1 247 ? 25.823 2.497 -7.764 1.00 67.31 247 ARG A C 1
ATOM 1823 O O . ARG A 1 247 ? 26.583 3.176 -7.083 1.00 67.31 247 ARG A O 1
ATOM 1830 N N . LEU A 1 248 ? 24.509 2.710 -7.810 1.00 64.81 248 LEU A N 1
ATOM 1831 C CA . LEU A 1 248 ? 23.830 3.768 -7.059 1.00 64.81 248 LEU A CA 1
ATOM 1832 C C . LEU A 1 248 ? 23.502 3.354 -5.624 1.00 64.81 248 LEU A C 1
ATOM 1834 O O . LEU A 1 248 ? 23.597 4.188 -4.727 1.00 64.81 248 LEU A O 1
ATOM 1838 N N . PHE A 1 249 ? 23.160 2.084 -5.411 1.00 60.38 249 PHE A N 1
ATOM 1839 C CA . PHE A 1 249 ? 22.710 1.570 -4.114 1.00 60.38 249 PHE A CA 1
ATOM 1840 C C . PHE A 1 249 ? 23.736 0.660 -3.421 1.00 60.38 249 PHE A C 1
ATOM 1842 O O . PHE A 1 249 ? 23.481 0.164 -2.329 1.00 60.38 249 PHE A O 1
ATOM 1849 N N . ASN A 1 250 ? 24.934 0.509 -4.005 1.00 55.62 250 ASN A N 1
ATOM 1850 C CA . ASN A 1 250 ? 26.070 -0.244 -3.455 1.00 55.62 250 ASN A CA 1
ATOM 1851 C C . ASN A 1 250 ? 25.697 -1.674 -3.019 1.00 55.62 250 ASN A C 1
ATOM 1853 O O . ASN A 1 250 ? 26.115 -2.149 -1.961 1.00 55.62 250 ASN A O 1
ATOM 1857 N N . GLN A 1 251 ? 24.884 -2.345 -3.833 1.00 61.38 251 GLN A N 1
ATOM 1858 C CA . GLN A 1 251 ? 24.356 -3.670 -3.537 1.00 61.38 251 GLN A CA 1
ATOM 1859 C C . GLN A 1 251 ? 25.054 -4.791 -4.311 1.00 61.38 251 GLN A C 1
ATOM 1861 O O . GLN A 1 251 ? 25.546 -4.603 -5.427 1.00 61.38 251 GLN A O 1
ATOM 1866 N N . ALA A 1 252 ? 25.070 -5.983 -3.705 1.00 56.56 252 ALA A N 1
ATOM 1867 C CA . ALA A 1 252 ? 25.493 -7.217 -4.356 1.00 56.56 252 ALA A CA 1
ATOM 1868 C C . ALA A 1 252 ? 24.451 -7.663 -5.400 1.00 56.56 252 ALA A C 1
ATOM 1870 O O . ALA A 1 252 ? 23.252 -7.534 -5.180 1.00 56.56 252 ALA A O 1
ATOM 1871 N N . TYR A 1 253 ? 24.910 -8.229 -6.522 1.00 55.47 253 TYR A N 1
ATOM 1872 C CA . TYR A 1 253 ? 24.091 -8.775 -7.619 1.00 55.47 253 TYR A CA 1
ATOM 1873 C C . TYR A 1 253 ? 23.308 -10.041 -7.209 1.00 55.47 253 TYR A C 1
ATOM 1875 O O . TYR A 1 253 ? 23.483 -11.103 -7.805 1.00 55.47 253 TYR A O 1
ATOM 1883 N N . GLN A 1 254 ? 22.448 -9.975 -6.191 1.00 52.03 254 GLN A N 1
ATOM 1884 C CA . GLN A 1 254 ? 21.540 -11.088 -5.866 1.00 52.03 254 GLN A CA 1
ATOM 1885 C C . GLN A 1 254 ? 20.318 -11.145 -6.806 1.00 52.03 254 GLN A C 1
ATOM 1887 O O . GLN A 1 254 ? 19.542 -12.092 -6.774 1.00 52.03 254 GLN A O 1
ATOM 1892 N N . SER A 1 255 ? 20.205 -10.192 -7.732 1.00 52.8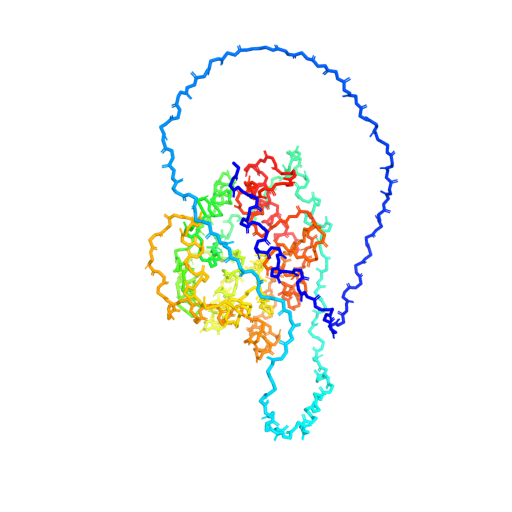1 255 SER A N 1
ATOM 1893 C CA . SER A 1 255 ? 19.115 -10.019 -8.689 1.00 52.81 255 SER A CA 1
ATOM 1894 C C . SER A 1 255 ? 19.557 -10.327 -10.127 1.00 52.81 255 SER A C 1
ATOM 1896 O O . SER A 1 255 ? 19.706 -9.427 -10.953 1.00 52.81 255 SER A O 1
ATOM 1898 N N . ALA A 1 256 ? 19.795 -11.598 -10.478 1.00 56.38 256 ALA A N 1
ATOM 1899 C CA . ALA A 1 256 ? 20.156 -11.926 -11.866 1.00 56.38 256 ALA A CA 1
ATOM 1900 C C . ALA A 1 256 ? 19.052 -11.461 -12.857 1.00 56.38 256 ALA A C 1
ATOM 1902 O O . ALA A 1 256 ? 17.873 -11.461 -12.495 1.00 56.38 256 ALA A O 1
ATOM 1903 N N . PRO A 1 257 ? 19.384 -11.083 -14.109 1.00 58.16 257 PRO A N 1
ATOM 1904 C CA . PRO A 1 257 ? 18.431 -10.510 -15.072 1.00 58.16 257 PRO A CA 1
ATOM 1905 C C . PRO A 1 257 ? 17.155 -11.336 -15.274 1.00 58.16 257 PRO A C 1
ATOM 1907 O O . PRO A 1 257 ? 16.060 -10.791 -15.381 1.00 58.16 257 PRO A O 1
ATOM 1910 N N . LEU A 1 258 ? 17.266 -12.665 -15.273 1.00 56.78 258 LEU A N 1
ATOM 1911 C CA . LEU A 1 258 ? 16.103 -13.545 -15.411 1.00 56.78 258 LEU A CA 1
ATOM 1912 C C . LEU A 1 258 ? 15.135 -13.446 -14.220 1.00 56.78 258 LEU A C 1
ATOM 1914 O O . LEU A 1 258 ? 13.930 -13.575 -14.422 1.00 56.78 258 LEU A O 1
ATOM 1918 N N . PHE A 1 259 ? 15.634 -13.169 -13.011 1.00 63.12 259 PHE A N 1
ATOM 1919 C CA . PHE A 1 259 ? 14.811 -13.074 -11.803 1.00 63.12 259 PHE A CA 1
ATOM 1920 C C . PHE A 1 259 ? 14.023 -11.764 -11.728 1.00 63.12 259 PHE A C 1
ATOM 1922 O O . PHE A 1 259 ? 12.896 -11.775 -11.250 1.00 63.12 259 PHE A O 1
ATOM 1929 N N . LEU A 1 260 ? 14.549 -10.653 -12.263 1.00 76.06 260 LEU A N 1
ATOM 1930 C CA . LEU A 1 260 ? 13.817 -9.377 -12.261 1.00 76.06 260 LEU A CA 1
ATOM 1931 C C . LEU A 1 260 ? 12.826 -9.233 -13.413 1.00 76.06 260 LEU A C 1
ATOM 1933 O O . LEU A 1 260 ? 11.901 -8.428 -13.322 1.00 76.06 260 LEU A O 1
ATOM 1937 N N . ARG A 1 261 ? 13.005 -9.990 -14.500 1.00 82.69 261 ARG A N 1
ATOM 1938 C CA . ARG A 1 261 ? 12.196 -9.820 -15.709 1.00 82.69 261 ARG A CA 1
ATOM 1939 C C . ARG A 1 261 ? 10.703 -10.017 -15.442 1.00 82.69 261 ARG A C 1
ATOM 1941 O O . ARG A 1 261 ? 9.925 -9.127 -15.749 1.00 82.69 261 ARG A O 1
ATOM 1948 N N . ARG A 1 262 ? 10.321 -11.144 -14.840 1.00 85.50 262 ARG A N 1
ATOM 1949 C CA . ARG A 1 262 ? 8.918 -11.481 -14.537 1.00 85.50 262 ARG A CA 1
ATOM 1950 C C . ARG A 1 262 ? 8.234 -10.447 -13.618 1.00 85.50 262 ARG A C 1
ATOM 1952 O O . ARG A 1 262 ? 7.183 -9.944 -13.999 1.00 85.50 262 ARG A O 1
ATOM 1959 N N . PRO A 1 263 ? 8.808 -10.069 -12.460 1.00 83.50 263 PRO A N 1
ATOM 1960 C CA . PRO A 1 263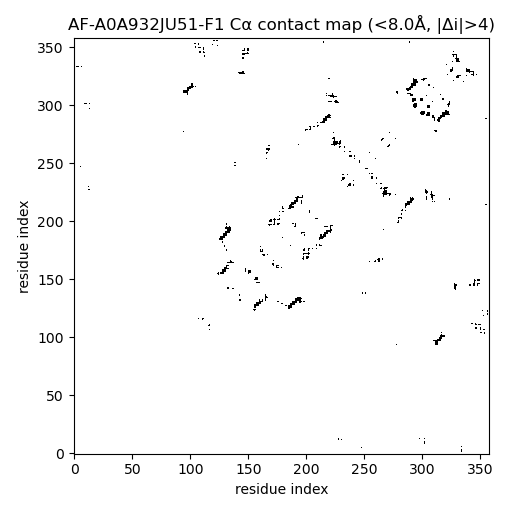 ? 8.253 -9.006 -11.619 1.00 83.50 263 PRO A CA 1
ATOM 1961 C C . PRO A 1 263 ? 8.096 -7.665 -12.342 1.00 83.50 263 PRO A C 1
ATOM 1963 O O . PRO A 1 263 ? 7.116 -6.961 -12.111 1.00 83.50 263 PRO A O 1
ATOM 1966 N N . LEU A 1 264 ? 9.054 -7.305 -13.207 1.00 85.06 264 LEU A N 1
ATOM 1967 C CA . LEU A 1 264 ? 8.983 -6.087 -14.013 1.00 85.06 264 LEU A CA 1
ATOM 1968 C C . LEU A 1 264 ? 7.857 -6.172 -15.047 1.00 85.06 264 LEU A C 1
ATOM 1970 O O . LEU A 1 264 ? 7.071 -5.232 -15.158 1.00 85.06 264 LEU A O 1
ATOM 1974 N N . GLU A 1 265 ? 7.748 -7.288 -15.770 1.00 86.81 265 GLU A N 1
ATOM 1975 C CA . GLU A 1 265 ? 6.667 -7.539 -16.730 1.00 86.81 265 GLU A CA 1
ATOM 1976 C C . GLU A 1 265 ? 5.298 -7.343 -16.040 1.00 86.81 265 GLU A C 1
ATOM 1978 O O . GLU A 1 265 ? 4.504 -6.520 -16.502 1.00 86.81 265 GLU A O 1
ATOM 1983 N N . GLN A 1 266 ? 5.097 -7.893 -14.837 1.00 87.44 266 GLN A N 1
ATOM 1984 C CA . GLN A 1 266 ? 3.838 -7.781 -14.077 1.00 87.44 266 GLN A CA 1
ATOM 1985 C C . GLN A 1 266 ? 3.447 -6.360 -13.652 1.00 87.44 266 GLN A C 1
ATOM 1987 O O . GLN A 1 266 ? 2.275 -6.094 -13.372 1.00 87.44 266 GLN A O 1
ATOM 1992 N N . ILE A 1 267 ? 4.413 -5.443 -13.582 1.00 87.75 267 ILE A N 1
ATOM 1993 C CA . ILE A 1 267 ? 4.175 -4.021 -13.296 1.00 87.75 267 ILE A CA 1
ATOM 1994 C C . ILE A 1 267 ? 4.355 -3.140 -14.540 1.00 87.75 267 ILE A C 1
ATOM 1996 O O . ILE A 1 267 ? 4.337 -1.915 -14.432 1.00 87.75 267 ILE A O 1
ATOM 2000 N N . SER A 1 268 ? 4.534 -3.729 -15.722 1.00 88.44 268 SER A N 1
ATOM 2001 C CA . SER A 1 268 ? 4.617 -3.025 -17.005 1.00 88.44 268 SER A CA 1
ATOM 2002 C C . SER A 1 268 ? 3.229 -2.596 -17.484 1.00 88.44 268 SER A C 1
ATOM 2004 O O . SER A 1 268 ? 2.236 -3.273 -17.198 1.00 88.44 268 SER A O 1
ATOM 2006 N N . ARG A 1 269 ? 3.120 -1.476 -18.217 1.00 84.19 269 ARG A N 1
ATOM 2007 C CA . ARG A 1 269 ? 1.815 -1.101 -18.788 1.00 84.19 269 ARG A CA 1
ATOM 2008 C C . ARG A 1 269 ? 1.392 -2.086 -19.853 1.00 84.19 269 ARG A C 1
ATOM 2010 O O . ARG A 1 269 ? 0.203 -2.328 -19.990 1.00 84.19 269 ARG A O 1
ATOM 2017 N N . ARG A 1 270 ? 2.340 -2.644 -20.608 1.00 80.88 270 ARG A N 1
ATOM 2018 C CA . ARG A 1 270 ? 2.021 -3.615 -21.655 1.00 80.88 270 ARG A CA 1
ATOM 2019 C C . ARG A 1 270 ? 1.255 -4.811 -21.090 1.00 80.88 270 ARG A C 1
ATOM 2021 O O . ARG A 1 270 ? 0.174 -5.110 -21.577 1.00 80.88 270 ARG A O 1
ATOM 2028 N N . GLU A 1 271 ? 1.778 -5.447 -20.046 1.00 79.19 271 GLU A N 1
ATOM 2029 C CA . GLU A 1 271 ? 1.114 -6.608 -19.444 1.00 79.19 271 GLU A CA 1
ATOM 2030 C C . GLU A 1 271 ? -0.182 -6.210 -18.728 1.00 79.19 271 GLU A C 1
ATOM 2032 O O . GLU A 1 271 ? -1.197 -6.895 -18.833 1.00 79.19 271 GLU A O 1
ATOM 2037 N N . ARG A 1 272 ? -0.194 -5.064 -18.037 1.00 79.75 272 ARG A N 1
ATOM 2038 C CA . ARG A 1 272 ? -1.383 -4.600 -17.306 1.00 79.75 272 ARG A CA 1
ATOM 2039 C C . ARG A 1 272 ? -2.489 -4.045 -18.210 1.00 79.75 272 ARG A C 1
ATOM 2041 O O . ARG A 1 272 ? -3.637 -4.037 -17.784 1.00 79.75 272 ARG A O 1
ATOM 2048 N N . ALA A 1 273 ? -2.175 -3.624 -19.435 1.00 73.69 273 ALA A N 1
ATOM 2049 C CA . ALA A 1 273 ? -3.163 -3.274 -20.456 1.00 73.69 273 ALA A CA 1
ATOM 2050 C C . ALA A 1 273 ? -3.855 -4.518 -21.032 1.00 73.69 273 ALA A C 1
ATOM 2052 O O . ALA A 1 273 ? -5.009 -4.439 -21.444 1.00 73.69 273 ALA A O 1
ATOM 2053 N N . GLU A 1 274 ? -3.151 -5.652 -21.057 1.00 65.62 274 GLU A N 1
ATOM 2054 C CA . GLU A 1 274 ? -3.695 -6.954 -21.459 1.00 65.62 274 GLU A CA 1
ATOM 2055 C C . GLU A 1 274 ? -4.421 -7.659 -20.295 1.00 65.62 274 GLU A C 1
ATOM 2057 O O . GLU A 1 274 ? -5.278 -8.518 -20.519 1.00 65.62 274 GLU A O 1
ATOM 2062 N N . ALA A 1 275 ? -4.127 -7.280 -19.047 1.00 62.94 275 ALA A N 1
ATOM 2063 C CA . ALA A 1 275 ? -4.854 -7.739 -17.871 1.00 62.94 275 ALA A CA 1
ATOM 2064 C C . ALA A 1 275 ? -6.277 -7.144 -17.819 1.00 62.94 275 ALA A C 1
ATOM 2066 O O . ALA A 1 275 ? -6.504 -6.021 -18.278 1.00 62.94 275 ALA A O 1
ATOM 2067 N N . PRO A 1 276 ? -7.253 -7.846 -17.212 1.00 57.53 276 PRO A N 1
ATOM 2068 C CA . PRO A 1 276 ? -8.568 -7.271 -16.966 1.00 57.53 276 PRO A CA 1
ATOM 2069 C C . PRO A 1 276 ? -8.431 -5.929 -16.236 1.00 57.53 276 PRO A C 1
ATOM 2071 O O . PRO A 1 276 ? -7.857 -5.858 -15.150 1.00 57.53 276 PRO A O 1
ATOM 2074 N N . LEU A 1 277 ? -8.975 -4.860 -16.828 1.00 57.88 277 LEU A N 1
ATOM 2075 C CA . LEU A 1 2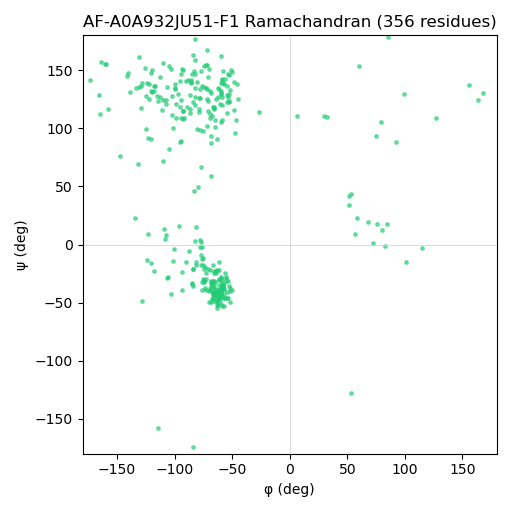77 ? -9.002 -3.526 -16.212 1.00 57.88 277 LEU A CA 1
ATOM 2076 C C . LEU A 1 277 ? -9.805 -3.534 -14.900 1.00 57.88 277 LEU A C 1
ATOM 2078 O O . LEU A 1 277 ? -9.619 -2.682 -14.033 1.00 57.88 277 LEU A O 1
ATOM 2082 N N . THR A 1 278 ? -10.686 -4.520 -14.737 1.00 59.62 278 THR A N 1
ATOM 2083 C CA . THR A 1 278 ? -11.439 -4.769 -13.513 1.00 59.62 278 THR A CA 1
ATOM 2084 C C . THR A 1 278 ? -10.535 -5.385 -12.443 1.00 59.62 278 THR A C 1
ATOM 2086 O O . THR A 1 278 ? -9.801 -6.328 -12.748 1.00 59.62 278 THR A O 1
ATOM 2089 N N . PRO A 1 279 ? -10.609 -4.912 -11.184 1.00 64.75 279 PRO A N 1
ATOM 2090 C CA . PRO A 1 279 ? -9.941 -5.574 -10.068 1.00 64.75 279 PRO A CA 1
ATOM 2091 C C . PRO A 1 279 ? -10.289 -7.066 -10.064 1.00 64.75 279 PRO A C 1
ATOM 2093 O O . PRO A 1 279 ? -11.404 -7.413 -10.476 1.00 64.75 279 PRO A O 1
ATOM 2096 N N . PRO A 1 280 ? -9.385 -7.957 -9.606 1.00 70.56 280 PRO A N 1
ATOM 2097 C CA . PRO A 1 280 ? -9.757 -9.356 -9.395 1.00 70.56 280 PRO A CA 1
ATOM 2098 C C . PRO A 1 280 ? -11.058 -9.392 -8.602 1.00 70.56 280 PRO A C 1
ATOM 2100 O O . PRO A 1 280 ? -11.209 -8.548 -7.730 1.00 70.56 280 PRO A O 1
ATOM 2103 N N . ALA A 1 281 ? -11.994 -10.291 -8.926 1.00 81.00 281 ALA A N 1
ATOM 2104 C CA . ALA A 1 281 ? -13.356 -10.271 -8.385 1.00 81.00 281 ALA A CA 1
ATOM 2105 C C . ALA A 1 281 ? -13.357 -10.092 -6.854 1.00 81.00 281 ALA A C 1
ATOM 2107 O O . ALA A 1 281 ? -13.164 -11.045 -6.095 1.00 81.00 281 ALA A O 1
ATOM 2108 N N . LEU A 1 282 ? -13.516 -8.840 -6.418 1.00 86.94 282 LEU A N 1
ATOM 2109 C CA . LEU A 1 282 ? -13.521 -8.467 -5.017 1.00 86.94 282 LEU A CA 1
ATOM 2110 C C . LEU A 1 282 ? -14.939 -8.660 -4.499 1.00 86.94 282 LEU A C 1
ATOM 2112 O O . LEU A 1 282 ? -15.914 -8.338 -5.185 1.00 86.94 282 LEU A O 1
ATOM 2116 N N . ARG A 1 283 ? -15.066 -9.183 -3.282 1.00 90.00 283 ARG A N 1
ATOM 2117 C CA . ARG A 1 283 ? -16.358 -9.431 -2.662 1.00 90.00 283 ARG A CA 1
ATOM 2118 C C . ARG A 1 283 ? -17.135 -8.115 -2.573 1.00 90.00 283 ARG A C 1
ATOM 2120 O O . ARG A 1 283 ? -16.546 -7.078 -2.239 1.00 90.00 283 ARG A O 1
ATOM 2127 N N . PRO A 1 284 ? -18.455 -8.141 -2.804 1.00 85.94 284 PRO A N 1
ATOM 2128 C CA . PRO A 1 284 ? -19.291 -6.974 -2.580 1.00 85.94 284 PRO A CA 1
ATOM 2129 C C . PRO A 1 284 ? -19.077 -6.400 -1.172 1.00 85.94 284 PRO A C 1
ATOM 2131 O O . PRO A 1 284 ? -19.050 -7.134 -0.182 1.00 85.94 284 PRO A O 1
ATOM 2134 N N . GLY A 1 285 ? -18.896 -5.082 -1.089 1.00 86.38 285 GLY A N 1
ATOM 2135 C CA . GLY A 1 285 ? -18.690 -4.373 0.176 1.00 86.38 285 GLY A CA 1
ATOM 2136 C C . GLY A 1 285 ? -17.256 -4.376 0.718 1.00 86.38 285 GLY A C 1
ATOM 2137 O O . GLY A 1 285 ? -17.019 -3.751 1.752 1.00 86.38 285 GLY A O 1
ATOM 2138 N N . LEU A 1 286 ? -16.284 -5.017 0.052 1.00 93.31 286 LEU A N 1
ATOM 2139 C CA . LEU A 1 286 ? -14.874 -4.778 0.373 1.00 93.31 286 LEU A CA 1
ATOM 2140 C C . LEU A 1 286 ? -14.509 -3.335 0.002 1.00 93.31 286 LEU A C 1
ATOM 2142 O O . LEU A 1 286 ? -14.571 -2.948 -1.163 1.00 93.31 286 LEU A O 1
ATOM 2146 N N . ARG A 1 287 ? -14.117 -2.540 1.001 1.00 95.38 287 ARG A N 1
ATOM 2147 C CA . ARG A 1 287 ? -13.678 -1.158 0.790 1.00 95.38 287 ARG A CA 1
ATOM 2148 C C . ARG A 1 287 ? -12.250 -1.141 0.256 1.00 95.38 287 ARG A C 1
ATOM 2150 O O . ARG A 1 287 ? -11.345 -1.714 0.868 1.00 95.38 287 ARG A O 1
ATOM 2157 N N . VAL A 1 288 ? -12.057 -0.464 -0.870 1.00 95.94 288 VAL A N 1
ATOM 2158 C CA . VAL A 1 288 ? -10.753 -0.292 -1.513 1.00 95.94 288 VAL A CA 1
ATOM 2159 C C . VAL A 1 288 ? -10.408 1.185 -1.543 1.00 95.94 288 VAL A C 1
ATOM 2161 O O . VAL A 1 288 ? -11.252 2.023 -1.861 1.00 95.94 288 VAL A O 1
ATOM 2164 N N . PHE A 1 289 ? -9.160 1.486 -1.215 1.00 97.75 289 PHE A N 1
ATOM 2165 C CA . PHE A 1 289 ? -8.610 2.826 -1.170 1.00 97.75 289 PHE A CA 1
ATOM 2166 C C . PHE A 1 289 ? -7.407 2.913 -2.107 1.00 97.75 289 PHE A C 1
ATOM 2168 O O . PHE A 1 289 ? -6.573 2.007 -2.131 1.00 97.75 289 PHE A O 1
ATOM 2175 N N . SER A 1 290 ? -7.287 4.007 -2.850 1.00 97.00 290 SER A N 1
ATOM 2176 C CA . SER A 1 290 ? -6.116 4.311 -3.672 1.00 97.00 290 SER A CA 1
ATOM 2177 C C . SER A 1 290 ? -5.558 5.675 -3.299 1.00 97.00 290 SER A C 1
ATOM 2179 O O . SER A 1 290 ? -6.275 6.670 -3.289 1.00 97.00 290 SER A O 1
ATOM 2181 N N . VAL A 1 291 ? -4.267 5.746 -3.016 1.00 96.69 291 VAL A N 1
ATOM 2182 C CA . VAL A 1 291 ? -3.578 7.024 -2.837 1.00 96.69 291 VAL A CA 1
ATOM 2183 C C . VAL A 1 291 ? -2.572 7.159 -3.954 1.00 96.69 291 VAL A C 1
ATOM 2185 O O . VAL A 1 291 ? -1.720 6.295 -4.132 1.00 96.69 291 VAL A O 1
ATOM 2188 N N . VAL A 1 292 ? -2.678 8.240 -4.709 1.00 94.50 292 VAL A N 1
ATOM 2189 C CA . VAL A 1 292 ? -1.771 8.554 -5.809 1.00 94.50 292 VAL A CA 1
ATOM 2190 C C . VAL A 1 292 ? -1.087 9.875 -5.534 1.00 94.50 292 VAL A C 1
ATOM 2192 O O . VAL A 1 292 ? -1.659 10.743 -4.874 1.00 94.50 292 VAL A O 1
ATOM 2195 N N . THR A 1 293 ? 0.135 10.036 -6.029 1.00 90.00 293 THR A N 1
ATOM 2196 C CA . THR A 1 293 ? 0.854 11.296 -5.873 1.00 90.00 293 THR A CA 1
ATOM 2197 C C . THR A 1 293 ? 1.442 11.785 -7.189 1.00 90.00 293 THR A C 1
ATOM 2199 O O . THR A 1 293 ? 1.573 11.040 -8.165 1.00 90.00 293 THR A O 1
ATOM 2202 N N . SER A 1 294 ? 1.766 13.070 -7.218 1.00 86.19 294 SER A N 1
ATOM 2203 C CA . SER A 1 294 ? 2.406 13.745 -8.343 1.00 86.19 294 SER A CA 1
ATOM 2204 C C . SER A 1 294 ? 3.449 14.729 -7.845 1.00 86.19 294 SER A C 1
ATOM 2206 O O . SER A 1 294 ? 3.278 15.360 -6.802 1.00 86.19 294 SER A O 1
ATOM 2208 N N . ARG A 1 295 ? 4.523 14.922 -8.615 1.00 82.50 295 ARG A N 1
ATOM 2209 C CA . ARG A 1 295 ? 5.552 15.922 -8.320 1.00 82.50 295 ARG A CA 1
ATOM 2210 C C . ARG A 1 295 ? 5.835 16.804 -9.541 1.00 82.50 295 ARG A C 1
ATOM 2212 O O . ARG A 1 295 ? 6.368 16.312 -10.537 1.00 82.50 295 ARG A O 1
ATOM 2219 N N . PRO A 1 296 ? 5.576 18.125 -9.458 1.00 73.44 296 PRO A N 1
ATOM 2220 C CA . PRO A 1 296 ? 5.901 19.055 -10.534 1.00 73.44 296 PRO A CA 1
ATOM 2221 C C . PRO A 1 296 ? 7.375 18.967 -10.978 1.00 73.44 296 PRO A C 1
ATOM 2223 O O . PRO A 1 296 ? 8.254 18.750 -10.138 1.00 73.44 296 PRO A O 1
ATOM 2226 N N . PRO A 1 297 ? 7.671 19.168 -12.277 1.00 76.19 297 PRO A N 1
ATOM 2227 C CA . PRO A 1 297 ? 6.739 19.524 -13.356 1.00 76.19 297 PRO A CA 1
ATOM 2228 C C . PRO A 1 297 ? 5.979 18.325 -13.954 1.00 76.19 297 PRO A C 1
ATOM 2230 O O . PRO A 1 297 ? 5.234 18.496 -14.915 1.00 76.19 297 PRO A O 1
ATOM 2233 N N . HIS A 1 298 ? 6.174 17.115 -13.427 1.00 75.44 298 HIS A N 1
ATOM 2234 C CA . HIS A 1 298 ? 5.599 15.895 -13.983 1.00 75.44 298 HIS A CA 1
ATOM 2235 C C . HIS A 1 298 ? 4.281 15.531 -13.290 1.00 75.44 298 HIS A C 1
ATOM 2237 O O . HIS A 1 298 ? 4.142 15.625 -12.073 1.00 75.44 298 HIS A O 1
ATOM 2243 N N . ALA A 1 299 ? 3.305 15.051 -14.059 1.00 86.62 299 ALA A N 1
ATOM 2244 C CA . ALA A 1 299 ? 2.072 14.474 -13.521 1.00 86.62 299 ALA A CA 1
ATOM 2245 C C . ALA A 1 299 ? 2.307 13.022 -13.045 1.00 86.62 299 ALA A C 1
ATOM 2247 O O . ALA A 1 299 ? 1.631 12.092 -13.468 1.00 86.62 299 ALA A O 1
ATOM 2248 N N . SER A 1 300 ? 3.350 12.801 -12.242 1.00 87.19 300 SER A N 1
ATOM 2249 C CA . SER A 1 300 ? 3.744 11.491 -11.712 1.00 87.19 300 SER A CA 1
ATOM 2250 C C . SER A 1 300 ? 4.619 11.662 -10.476 1.00 87.19 300 SER A C 1
ATOM 2252 O O . SER A 1 300 ? 5.287 12.684 -10.318 1.00 87.19 300 SER A O 1
ATOM 2254 N N . ASP A 1 301 ? 4.634 10.647 -9.619 1.00 86.25 301 ASP A N 1
ATOM 2255 C CA . ASP A 1 301 ? 5.519 10.539 -8.457 1.00 86.25 301 ASP A CA 1
ATOM 2256 C C . ASP A 1 301 ? 6.961 10.102 -8.811 1.00 86.25 301 ASP A C 1
ATOM 2258 O O . ASP A 1 301 ? 7.801 9.916 -7.929 1.00 86.25 301 ASP A O 1
ATOM 2262 N N . GLY A 1 302 ? 7.253 9.948 -10.109 1.00 86.56 302 GLY A N 1
ATOM 2263 C CA . GLY A 1 302 ? 8.525 9.467 -10.653 1.00 86.56 302 GLY A CA 1
ATOM 2264 C C . GLY A 1 302 ? 8.499 7.998 -11.083 1.00 86.56 302 GLY A C 1
ATOM 2265 O O . GLY A 1 302 ? 9.373 7.581 -11.845 1.00 86.56 302 GLY A O 1
ATOM 2266 N N . VAL A 1 303 ? 7.495 7.228 -10.656 1.00 88.12 303 VAL A N 1
ATOM 2267 C CA . VAL A 1 303 ? 7.305 5.814 -11.014 1.00 88.12 303 VAL A CA 1
ATOM 2268 C C . VAL A 1 303 ? 5.891 5.572 -11.532 1.00 88.12 303 VAL A C 1
ATOM 2270 O O . VAL A 1 303 ? 5.710 4.966 -12.586 1.00 88.12 303 VAL A O 1
ATOM 2273 N N . VAL A 1 304 ? 4.880 6.058 -10.828 1.00 89.19 304 VAL A N 1
ATOM 2274 C CA . VAL A 1 304 ? 3.462 5.860 -11.117 1.00 89.19 304 VAL A CA 1
ATOM 2275 C C . VAL A 1 304 ? 2.835 7.218 -11.421 1.00 89.19 304 VAL A C 1
ATOM 2277 O O . VAL A 1 304 ? 3.138 8.227 -10.782 1.00 89.19 304 VAL A O 1
ATOM 2280 N N . SER A 1 305 ? 2.005 7.283 -12.461 1.00 90.00 305 SER A N 1
ATOM 2281 C CA . SER A 1 305 ? 1.164 8.461 -12.696 1.00 90.00 305 SER A CA 1
ATOM 2282 C C . SER A 1 305 ? -0.199 8.246 -12.033 1.00 90.00 305 SER A C 1
ATOM 2284 O O . SER A 1 305 ? -0.632 7.092 -11.934 1.00 90.00 305 SER A O 1
ATOM 2286 N N . PRO A 1 306 ? -0.899 9.304 -11.586 1.00 89.31 306 PRO A N 1
ATOM 2287 C CA . PRO A 1 306 ? -2.204 9.170 -10.943 1.00 89.31 306 PRO A CA 1
ATOM 2288 C C . PRO A 1 306 ? -3.199 8.302 -11.719 1.00 89.31 306 PRO A C 1
ATOM 2290 O O . PRO A 1 306 ? -3.879 7.462 -11.136 1.00 89.31 306 PRO A O 1
ATOM 2293 N N . GLU A 1 307 ? -3.215 8.408 -13.048 1.00 86.88 307 GLU A N 1
ATOM 2294 C CA . GLU A 1 307 ? -4.107 7.634 -13.918 1.00 86.88 307 GLU A CA 1
ATOM 2295 C C . GLU A 1 307 ? -3.801 6.135 -13.894 1.00 86.88 307 GLU A C 1
ATOM 2297 O O . GLU A 1 307 ? -4.664 5.326 -14.216 1.00 86.88 307 GLU A O 1
ATOM 2302 N N . GLN A 1 308 ? -2.570 5.750 -13.551 1.00 89.62 308 GLN A N 1
ATOM 2303 C CA . GLN A 1 308 ? -2.180 4.348 -13.442 1.00 89.62 308 GLN A CA 1
ATOM 2304 C C . GLN A 1 308 ? -2.392 3.773 -12.044 1.00 89.62 308 GLN A C 1
ATOM 2306 O O . GLN A 1 308 ? -2.335 2.555 -11.890 1.00 89.62 308 GLN A O 1
ATOM 2311 N N . GLY A 1 309 ? -2.595 4.620 -11.033 1.00 91.31 309 GLY A N 1
ATOM 2312 C CA . GLY A 1 309 ? -2.610 4.185 -9.640 1.00 91.31 309 GLY A CA 1
ATOM 2313 C C . GLY A 1 309 ? -3.984 4.016 -9.006 1.00 91.31 309 GLY A C 1
ATOM 2314 O O . GLY A 1 309 ? -4.090 3.403 -7.944 1.00 91.31 309 GLY A O 1
ATOM 2315 N N . VAL A 1 310 ? -5.040 4.531 -9.637 1.00 92.31 310 VAL A N 1
ATOM 2316 C CA . VAL A 1 310 ? -6.398 4.453 -9.086 1.00 92.31 310 VAL A CA 1
ATOM 2317 C C . VAL A 1 310 ? -7.072 3.143 -9.486 1.00 92.31 310 VAL A C 1
ATOM 2319 O O . VAL A 1 310 ? -7.338 2.893 -10.663 1.00 92.31 310 VAL A O 1
ATOM 2322 N N . ILE A 1 311 ? -7.389 2.319 -8.487 1.00 90.88 311 ILE A N 1
ATOM 2323 C CA . ILE A 1 311 ? -8.156 1.085 -8.668 1.00 90.88 311 ILE A CA 1
ATOM 2324 C C . ILE A 1 311 ? -9.626 1.452 -8.961 1.00 90.88 311 ILE A C 1
ATOM 2326 O O . ILE A 1 311 ? -10.197 2.282 -8.247 1.00 90.88 311 ILE A O 1
ATOM 2330 N N . PRO A 1 312 ? -10.280 0.847 -9.971 1.00 87.62 312 PRO A N 1
ATOM 2331 C CA . PRO A 1 312 ? -11.698 1.087 -10.238 1.00 87.62 312 PRO A CA 1
ATOM 2332 C C . PRO A 1 312 ? -12.593 0.849 -9.022 1.00 87.62 312 PRO A C 1
ATOM 2334 O O . PRO A 1 312 ? -12.441 -0.149 -8.318 1.00 87.62 312 PRO A O 1
ATOM 2337 N N . GLY A 1 313 ? -13.547 1.755 -8.794 1.00 87.00 313 GLY A N 1
ATOM 2338 C CA . GLY A 1 313 ? -14.472 1.690 -7.661 1.00 87.00 313 GLY A CA 1
ATOM 2339 C C . GLY A 1 313 ? -13.863 2.018 -6.293 1.00 87.00 313 GLY A C 1
ATOM 2340 O O . GLY A 1 313 ? -14.583 1.966 -5.298 1.00 87.00 313 GLY A O 1
ATOM 2341 N N . ALA A 1 314 ? -12.574 2.364 -6.214 1.00 91.94 314 ALA A N 1
ATOM 2342 C CA . ALA A 1 314 ? -11.943 2.750 -4.957 1.00 91.94 314 ALA A CA 1
ATOM 2343 C C . ALA A 1 314 ? -12.349 4.164 -4.509 1.00 91.94 314 ALA A C 1
ATOM 2345 O O . ALA A 1 314 ? -12.615 5.055 -5.323 1.00 91.94 314 ALA A O 1
ATOM 2346 N N . PHE A 1 315 ? -12.301 4.397 -3.198 1.00 95.44 315 PHE A N 1
ATOM 2347 C CA . PHE A 1 315 ? -12.099 5.745 -2.671 1.00 95.44 315 PHE A CA 1
ATOM 2348 C C . PHE A 1 315 ? -10.675 6.167 -3.015 1.00 95.44 315 PHE A C 1
ATOM 2350 O O . PHE A 1 315 ? -9.743 5.410 -2.743 1.00 95.44 315 PHE A O 1
ATOM 2357 N N . TYR A 1 316 ? -10.473 7.347 -3.594 1.00 95.44 316 TYR A N 1
ATOM 2358 C CA . TYR A 1 316 ? -9.124 7.787 -3.935 1.00 95.44 316 TYR A CA 1
ATOM 2359 C C . TYR A 1 316 ? -8.766 9.152 -3.364 1.00 95.44 316 TYR A C 1
ATOM 2361 O O . TYR A 1 316 ? -9.627 10.004 -3.159 1.00 95.44 316 TYR A O 1
ATOM 2369 N N . ALA A 1 317 ? -7.476 9.354 -3.121 1.00 94.94 317 ALA A N 1
ATOM 2370 C CA . ALA A 1 317 ? -6.902 10.645 -2.774 1.00 94.94 317 ALA A CA 1
ATOM 2371 C C . ALA A 1 317 ? -5.671 10.917 -3.646 1.00 94.94 317 ALA A C 1
ATOM 2373 O O . ALA A 1 317 ? -4.836 10.030 -3.836 1.00 94.94 317 ALA A O 1
ATOM 2374 N N . ALA A 1 318 ? -5.565 12.138 -4.166 1.00 92.25 318 ALA A N 1
ATOM 2375 C CA . ALA A 1 318 ? -4.440 12.598 -4.971 1.00 92.25 318 ALA A CA 1
ATOM 2376 C C . ALA A 1 318 ? -3.623 13.638 -4.196 1.00 92.25 318 ALA A C 1
ATOM 2378 O O . ALA A 1 318 ? -4.169 14.639 -3.740 1.00 92.25 318 ALA A O 1
ATOM 2379 N N . LEU A 1 319 ? -2.321 13.404 -4.032 1.00 89.88 319 LEU A N 1
ATOM 2380 C CA . LEU A 1 319 ? -1.434 14.295 -3.281 1.00 89.88 319 LEU A CA 1
ATOM 2381 C C . LEU A 1 319 ? -0.377 14.907 -4.194 1.00 89.88 319 LEU A C 1
ATOM 2383 O O . LEU A 1 319 ? 0.365 14.200 -4.873 1.00 89.88 319 LEU A O 1
ATOM 2387 N N . ASP A 1 320 ? -0.268 16.227 -4.163 1.00 84.56 320 ASP A N 1
ATOM 2388 C CA . ASP A 1 320 ? 0.726 16.951 -4.946 1.00 84.56 320 ASP A CA 1
ATOM 2389 C C . ASP A 1 320 ? 2.009 17.220 -4.155 1.00 84.56 320 ASP A C 1
ATOM 2391 O O . ASP A 1 320 ? 2.007 17.389 -2.936 1.00 84.56 320 ASP A O 1
ATOM 2395 N N . GLY A 1 321 ? 3.122 17.303 -4.881 1.00 81.94 321 GLY A N 1
ATOM 2396 C CA . GLY A 1 321 ? 4.439 17.633 -4.343 1.00 81.94 321 GLY A CA 1
ATOM 2397 C C . GLY A 1 321 ? 5.172 16.471 -3.673 1.00 81.94 321 GLY A C 1
ATOM 2398 O O . GLY A 1 321 ? 6.182 16.727 -3.022 1.00 81.94 321 GLY A O 1
ATOM 2399 N N . MET A 1 322 ? 4.704 15.230 -3.843 1.00 84.31 322 MET A N 1
ATOM 2400 C CA . MET A 1 322 ? 5.294 14.035 -3.229 1.00 84.31 322 MET A CA 1
ATOM 2401 C C . MET A 1 322 ? 5.791 13.055 -4.290 1.00 84.31 322 MET A C 1
ATOM 2403 O O . MET A 1 322 ? 5.069 12.732 -5.240 1.00 84.31 322 MET A O 1
ATOM 2407 N N . ASP A 1 323 ? 7.017 12.569 -4.115 1.00 86.94 323 ASP A N 1
ATOM 2408 C CA . ASP A 1 323 ? 7.568 11.476 -4.910 1.00 86.94 323 ASP A CA 1
ATOM 2409 C C . ASP A 1 323 ? 7.134 10.090 -4.398 1.00 86.94 323 ASP A C 1
ATOM 2411 O O . ASP A 1 323 ? 6.420 9.951 -3.399 1.00 86.94 323 ASP A O 1
ATOM 2415 N N . HIS A 1 324 ? 7.554 9.053 -5.124 1.00 90.38 324 HIS A N 1
ATOM 2416 C CA . HIS A 1 324 ? 7.170 7.664 -4.881 1.00 90.38 324 HIS A CA 1
ATOM 2417 C C . HIS A 1 324 ? 7.580 7.112 -3.504 1.00 90.38 324 HIS A C 1
ATOM 2419 O O . HIS A 1 324 ? 7.112 6.051 -3.111 1.00 90.38 324 HIS A O 1
ATOM 2425 N N . VAL A 1 325 ? 8.487 7.768 -2.771 1.00 87.19 325 VAL A N 1
ATOM 2426 C CA . VAL A 1 325 ? 8.985 7.267 -1.477 1.00 87.19 325 VAL A CA 1
ATOM 2427 C C . VAL A 1 325 ? 8.805 8.257 -0.328 1.00 87.19 325 VAL A C 1
ATOM 2429 O O . VAL A 1 325 ? 8.905 7.857 0.837 1.00 87.19 325 VAL A O 1
ATOM 2432 N N . ASP A 1 326 ? 8.494 9.521 -0.621 1.00 83.94 326 ASP A N 1
ATOM 2433 C CA . ASP A 1 326 ? 8.223 10.565 0.370 1.00 83.94 326 ASP A CA 1
ATOM 2434 C C . ASP A 1 326 ? 7.162 10.117 1.388 1.00 83.94 326 ASP A C 1
ATOM 2436 O O . ASP A 1 326 ? 7.324 10.327 2.594 1.00 83.94 326 ASP A O 1
ATOM 2440 N N . THR A 1 327 ? 6.119 9.423 0.920 1.00 87.00 327 THR A N 1
ATOM 2441 C CA . THR A 1 327 ? 4.996 8.960 1.748 1.00 87.00 327 THR A CA 1
ATOM 2442 C C . THR A 1 327 ? 5.370 7.858 2.738 1.00 87.00 327 THR A C 1
ATOM 2444 O O . THR A 1 327 ? 4.648 7.699 3.718 1.00 87.00 327 THR A O 1
ATOM 2447 N N . ILE A 1 328 ? 6.454 7.098 2.511 1.00 88.88 328 ILE A N 1
ATOM 2448 C CA . ILE A 1 328 ? 6.804 5.895 3.294 1.00 88.88 328 ILE A CA 1
ATOM 2449 C C . ILE A 1 328 ? 8.134 5.983 4.050 1.00 88.88 328 ILE A C 1
ATOM 2451 O O . ILE A 1 328 ? 8.323 5.247 5.020 1.00 88.88 328 ILE A O 1
ATOM 2455 N N . LEU A 1 329 ? 9.065 6.841 3.624 1.00 82.38 329 LEU A N 1
ATOM 2456 C CA . LEU A 1 329 ? 10.388 6.984 4.246 1.00 82.38 329 LEU A CA 1
ATOM 2457 C C . LEU A 1 329 ? 10.522 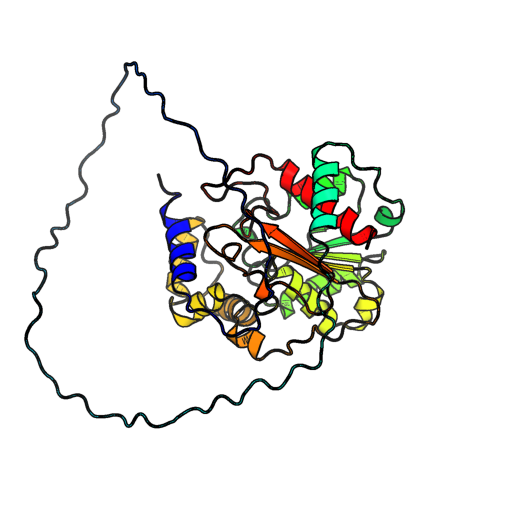8.256 5.083 1.00 82.38 329 LEU A C 1
ATOM 2459 O O . LEU A 1 329 ? 11.350 8.297 5.995 1.00 82.38 329 LEU A O 1
ATOM 2463 N N . GLY A 1 330 ? 9.779 9.317 4.751 1.00 61.81 330 GLY A N 1
ATOM 2464 C CA . GLY A 1 330 ? 9.964 10.631 5.373 1.00 61.81 330 GLY A CA 1
ATOM 2465 C C . GLY A 1 330 ? 11.385 11.199 5.197 1.00 61.81 330 GLY A C 1
ATOM 2466 O O . GLY A 1 330 ? 11.825 12.024 6.001 1.00 61.81 330 GLY A O 1
ATOM 2467 N N . ARG A 1 331 ? 12.135 10.741 4.176 1.00 52.47 331 ARG A N 1
ATOM 2468 C CA . ARG A 1 331 ? 13.497 11.188 3.825 1.00 52.47 331 ARG A CA 1
ATOM 2469 C C . ARG A 1 331 ? 13.543 11.677 2.376 1.00 52.47 331 ARG A C 1
ATOM 2471 O O . ARG A 1 331 ? 13.012 11.023 1.493 1.00 52.47 331 ARG A O 1
ATOM 2478 N N . ARG A 1 332 ? 14.262 12.783 2.138 1.00 52.09 332 ARG A N 1
ATOM 2479 C CA . ARG A 1 332 ? 14.438 13.398 0.809 1.00 52.09 332 ARG A CA 1
ATOM 2480 C C . ARG A 1 332 ? 15.101 12.449 -0.196 1.00 52.09 332 ARG A C 1
ATOM 2482 O O . ARG A 1 332 ? 16.252 12.063 0.018 1.00 52.09 332 ARG A O 1
ATOM 2489 N N . VAL A 1 333 ? 14.508 12.308 -1.380 1.00 38.00 333 VAL A N 1
ATOM 2490 C CA . VAL A 1 333 ? 15.278 12.187 -2.628 1.00 38.00 333 VAL A CA 1
ATOM 2491 C C . VAL A 1 333 ? 15.391 13.598 -3.226 1.00 38.00 333 VAL A C 1
ATOM 2493 O O . VAL A 1 333 ? 14.405 14.222 -3.604 1.00 38.00 333 VAL A O 1
ATOM 2496 N N . ALA A 1 334 ? 16.605 14.159 -3.166 1.00 32.75 334 ALA A N 1
ATOM 2497 C CA . ALA A 1 334 ? 17.035 15.500 -3.599 1.00 32.75 334 ALA A CA 1
ATOM 2498 C C . ALA A 1 334 ? 15.949 16.504 -4.093 1.00 32.75 334 ALA A C 1
ATOM 2500 O O . ALA A 1 334 ? 15.442 16.414 -5.209 1.00 32.75 334 ALA A O 1
ATOM 2501 N N . GLY A 1 335 ? 15.694 17.565 -3.309 1.00 33.50 335 GLY A N 1
ATOM 2502 C CA . GLY A 1 335 ? 15.297 18.874 -3.862 1.00 33.50 335 GLY A CA 1
ATOM 2503 C C . GLY A 1 335 ? 13.902 19.442 -3.562 1.00 33.50 335 GLY A C 1
ATOM 2504 O O . GLY A 1 335 ? 13.667 20.579 -3.950 1.00 33.50 335 GLY A O 1
ATOM 2505 N N . ALA A 1 336 ? 13.002 18.754 -2.853 1.00 32.59 336 ALA A N 1
ATOM 2506 C CA . ALA A 1 336 ? 11.719 19.332 -2.419 1.00 32.59 336 ALA A CA 1
ATOM 2507 C C . ALA A 1 336 ? 11.580 19.309 -0.887 1.00 32.59 336 ALA A C 1
ATOM 2509 O O . ALA A 1 336 ? 12.165 18.474 -0.196 1.00 32.59 336 ALA A O 1
ATOM 2510 N N . ALA A 1 337 ? 10.885 20.303 -0.335 1.00 36.47 337 ALA A N 1
ATOM 2511 C CA . ALA A 1 337 ? 10.772 20.529 1.098 1.00 36.47 337 ALA A CA 1
ATOM 2512 C C . ALA A 1 337 ? 9.758 19.570 1.756 1.00 36.47 337 ALA A C 1
ATOM 2514 O O . ALA A 1 337 ? 8.570 19.854 1.782 1.00 36.47 337 ALA A O 1
ATOM 2515 N N . GLY A 1 338 ? 10.253 18.491 2.367 1.00 38.69 338 GLY A N 1
ATOM 2516 C CA . GLY A 1 338 ? 9.571 17.686 3.391 1.00 38.69 338 GLY A CA 1
ATOM 2517 C C . GLY A 1 338 ? 10.592 17.326 4.475 1.00 38.69 338 GLY A C 1
ATOM 2518 O O . GLY A 1 338 ? 11.745 17.030 4.148 1.00 38.69 338 GLY A O 1
ATOM 2519 N N . ARG A 1 339 ? 10.258 17.519 5.757 1.00 48.09 339 ARG A N 1
ATOM 2520 C CA . ARG A 1 339 ? 11.257 17.792 6.814 1.00 48.09 339 ARG A CA 1
ATOM 2521 C C . ARG A 1 339 ? 11.259 16.827 8.007 1.00 48.09 339 ARG A C 1
ATOM 2523 O O . ARG A 1 339 ? 11.939 17.132 8.977 1.00 48.09 339 ARG A O 1
ATOM 2530 N N . ASP A 1 340 ? 10.533 15.711 7.978 1.00 56.06 340 ASP A N 1
ATOM 2531 C CA . ASP A 1 340 ? 10.231 15.012 9.231 1.00 56.06 340 ASP A CA 1
ATOM 2532 C C . ASP A 1 340 ? 9.893 13.523 9.017 1.00 56.06 340 ASP A C 1
ATOM 2534 O O . ASP A 1 340 ? 8.888 13.240 8.376 1.00 56.06 340 ASP A O 1
ATOM 2538 N N . PRO A 1 341 ? 10.656 12.543 9.533 1.00 53.09 341 PRO A N 1
ATOM 2539 C CA . PRO A 1 341 ? 10.222 11.143 9.578 1.00 53.09 341 PRO A CA 1
ATOM 2540 C C . PRO A 1 341 ? 8.877 10.958 10.290 1.00 53.09 341 PRO A C 1
ATOM 2542 O O . PRO A 1 341 ? 8.124 10.051 9.927 1.00 53.09 341 PRO A O 1
ATOM 2545 N N . ALA A 1 342 ? 8.536 11.845 11.236 1.00 55.66 342 ALA A N 1
ATOM 2546 C CA . ALA A 1 342 ? 7.197 11.877 11.804 1.00 55.66 342 ALA A CA 1
ATOM 2547 C C . ALA A 1 342 ? 6.154 12.172 10.724 1.00 55.66 342 ALA A C 1
ATOM 2549 O O . ALA A 1 342 ? 5.095 11.592 10.793 1.00 55.66 342 ALA A O 1
ATOM 2550 N N . SER A 1 343 ? 6.452 12.909 9.646 1.00 78.06 343 SER A N 1
ATOM 2551 C CA . SER A 1 343 ? 5.487 13.117 8.552 1.00 78.06 343 SER A CA 1
ATOM 2552 C C . SER A 1 343 ? 5.035 11.818 7.876 1.00 78.06 343 SER A C 1
ATOM 2554 O O . SER A 1 343 ? 3.855 11.691 7.573 1.00 78.06 343 SER A O 1
ATOM 2556 N N . ALA A 1 344 ? 5.916 10.823 7.704 1.00 89.06 344 ALA A N 1
ATOM 2557 C CA . ALA A 1 344 ? 5.523 9.519 7.163 1.00 89.06 344 ALA A CA 1
ATOM 2558 C C . ALA A 1 344 ? 4.725 8.695 8.188 1.00 89.06 344 ALA A C 1
ATOM 2560 O O . ALA A 1 344 ? 3.758 8.032 7.825 1.00 89.06 344 ALA A O 1
ATOM 2561 N N . GLY A 1 345 ? 5.088 8.767 9.473 1.00 92.81 345 GLY A N 1
ATOM 2562 C CA . GLY A 1 345 ? 4.299 8.170 10.556 1.00 92.81 345 GLY A CA 1
ATOM 2563 C C . GLY A 1 345 ? 2.911 8.810 10.687 1.00 92.81 345 GLY A C 1
ATOM 2564 O O . GLY A 1 345 ? 1.899 8.119 10.644 1.00 92.81 345 GLY A O 1
ATOM 2565 N N . ASP A 1 346 ? 2.853 10.133 10.788 1.00 92.56 346 ASP A N 1
ATOM 2566 C CA . ASP A 1 346 ? 1.647 10.960 10.824 1.00 92.56 346 ASP A CA 1
ATOM 2567 C C . ASP A 1 346 ? 0.760 10.667 9.612 1.00 92.56 346 ASP A C 1
ATOM 2569 O O . ASP A 1 346 ? -0.462 10.546 9.730 1.00 92.56 346 ASP A O 1
ATOM 2573 N N . PHE A 1 347 ? 1.370 10.497 8.439 1.00 94.12 347 PHE A N 1
ATOM 2574 C CA . PHE A 1 347 ? 0.656 10.102 7.237 1.00 94.12 347 PHE A CA 1
ATOM 2575 C C . PHE A 1 347 ? 0.089 8.680 7.355 1.00 94.12 347 PHE A C 1
ATOM 2577 O O . PHE A 1 347 ? -1.088 8.482 7.059 1.00 94.12 347 PHE A O 1
ATOM 2584 N N . ALA A 1 348 ? 0.844 7.715 7.892 1.00 96.31 348 ALA A N 1
ATOM 2585 C CA . ALA A 1 348 ? 0.344 6.368 8.189 1.00 96.31 348 ALA A CA 1
ATOM 2586 C C . ALA A 1 348 ? -0.874 6.383 9.126 1.00 96.31 348 ALA A C 1
ATOM 2588 O O . ALA A 1 348 ? -1.884 5.729 8.859 1.00 96.31 348 ALA A O 1
ATOM 2589 N N . GLU A 1 349 ? -0.811 7.164 10.205 1.00 96.69 349 GLU A N 1
ATOM 2590 C CA . GLU A 1 349 ? -1.942 7.357 11.115 1.00 96.69 349 GLU A CA 1
ATOM 2591 C C . GLU A 1 349 ? -3.151 7.957 10.383 1.00 96.69 349 GLU A C 1
ATOM 2593 O O . GLU A 1 349 ? -4.287 7.510 10.560 1.00 96.69 349 GLU A O 1
ATOM 2598 N N . SER A 1 350 ? -2.908 8.945 9.526 1.00 96.38 350 SER A N 1
ATOM 2599 C CA . SER A 1 350 ? -3.950 9.625 8.753 1.00 96.38 350 SER A CA 1
ATOM 2600 C C . SER A 1 350 ? -4.644 8.689 7.770 1.00 96.38 350 SER A C 1
ATOM 2602 O O . SER A 1 350 ? -5.867 8.747 7.632 1.00 96.38 350 SER A O 1
ATOM 2604 N N . LEU A 1 351 ? -3.891 7.778 7.149 1.00 97.62 351 LEU A N 1
ATOM 2605 C CA . LEU A 1 351 ? -4.425 6.721 6.294 1.00 97.62 351 LEU A CA 1
ATOM 2606 C C . LEU A 1 351 ? -5.333 5.773 7.084 1.00 97.62 351 LEU A C 1
ATOM 2608 O O . LEU A 1 351 ? -6.449 5.500 6.648 1.00 97.62 351 LEU A O 1
ATOM 2612 N N . VAL A 1 352 ? -4.913 5.328 8.273 1.00 97.94 352 VAL A N 1
ATOM 2613 C CA . VAL A 1 352 ? -5.749 4.475 9.138 1.00 97.94 352 VAL A CA 1
ATOM 2614 C C . VAL A 1 352 ? -7.037 5.195 9.541 1.00 97.94 352 VAL A C 1
ATOM 2616 O O . VAL A 1 352 ? -8.125 4.633 9.419 1.00 97.94 352 VAL A O 1
ATOM 2619 N N . ARG A 1 353 ? -6.947 6.461 9.959 1.00 96.81 353 ARG A N 1
ATOM 2620 C CA . ARG A 1 353 ? -8.119 7.286 10.303 1.00 96.81 353 ARG A CA 1
ATOM 2621 C C . ARG A 1 353 ? -9.075 7.456 9.130 1.00 96.81 353 ARG A C 1
ATOM 2623 O O . ARG A 1 353 ? -10.286 7.437 9.329 1.00 96.81 353 ARG A O 1
ATOM 2630 N N . TRP A 1 354 ? -8.536 7.640 7.930 1.00 96.56 354 TRP A N 1
ATOM 2631 C CA . TRP A 1 354 ? -9.318 7.768 6.710 1.00 96.56 354 TRP A CA 1
ATOM 2632 C C . TRP A 1 354 ? -10.047 6.461 6.371 1.00 96.56 354 TRP A C 1
ATOM 2634 O O . TRP A 1 354 ? -11.265 6.477 6.218 1.00 96.56 354 TRP A O 1
ATOM 2644 N N . ILE A 1 355 ? -9.349 5.319 6.395 1.00 97.38 355 ILE A N 1
ATOM 2645 C CA . ILE A 1 355 ? -9.935 3.985 6.158 1.00 97.38 355 ILE A CA 1
ATOM 2646 C C . ILE A 1 355 ? -11.064 3.662 7.148 1.00 97.38 355 ILE A C 1
ATOM 2648 O O . ILE A 1 355 ? -12.051 3.014 6.800 1.00 97.38 355 ILE A O 1
ATOM 2652 N N . LEU A 1 356 ? -10.919 4.064 8.410 1.00 95.88 356 LEU A N 1
ATOM 2653 C CA . LEU A 1 356 ? -11.917 3.787 9.444 1.00 95.88 356 LEU A CA 1
ATOM 2654 C C . LEU A 1 356 ? -13.146 4.704 9.370 1.00 95.88 356 LEU A C 1
ATOM 2656 O O . LEU A 1 356 ? -14.164 4.369 9.972 1.00 95.88 356 LEU A O 1
ATOM 2660 N N . ARG A 1 357 ? -13.054 5.838 8.668 1.00 93.75 357 ARG A N 1
ATOM 2661 C CA . ARG A 1 357 ? -14.122 6.841 8.572 1.00 93.75 357 ARG A CA 1
ATOM 2662 C C . ARG A 1 357 ? -15.023 6.660 7.350 1.00 93.75 357 ARG A C 1
ATOM 2664 O O . ARG A 1 357 ? -16.217 6.914 7.474 1.00 93.75 357 ARG A O 1
ATOM 2671 N N . GLU A 1 358 ? -14.454 6.306 6.197 1.00 89.81 358 GLU A N 1
ATOM 2672 C CA . GLU A 1 358 ? -15.189 6.158 4.922 1.00 89.81 358 GLU A CA 1
ATOM 2673 C C . GLU A 1 358 ? -15.902 4.807 4.797 1.00 89.81 358 GLU A C 1
ATOM 2675 O O . GLU A 1 358 ? -17.065 4.779 4.349 1.00 89.81 358 GLU A O 1
#